Protein AF-A0A672SWW3-F1 (afdb_monomer)

InterPro domains:
  IPR001991 Sodium:dicarboxylate symporter [PF00375] (43-250)
  IPR018107 Sodium:dicarboxylate symporter, conserved site [PS00713] (77-91)
  IPR036458 Sodium:dicarboxylate symporter superfamily [G3DSA:1.10.3860.10] (33-270)
  IPR036458 Sodium:dicarboxylate symporter superfamily [SSF118215] (43-266)
  IPR050746 Dicarboxylate/Amino Acid:Cation Symporter [PTHR11958] (21-261)

pLDDT: mean 71.74, std 19.34, range [29.12, 97.75]

Secondary structure (DSSP, 8-state):
-----------------------------HHHHHHHHHHHSHHHHHHHHHHHHHHHHHHHHHTS---HHHHHHHHHHHHHHHHHHHHHHHHHHHHHHHHHHHHS-HHHHHHHHHHHHHHHHHHHHHHHHHHHHHHHHH-TTTTGGGS-TTSS----------HHHHHHHHHHHHH-S--EEEEEEEE-TTS-EEEEEEE-----SS--HHHHHHHHHHHHHHHHHTTHHHHHHHHHHHHHHHHHHHHHHHHTSHHHHTTHHHHHHHHHHHHHHHTT-

Nearest PDB structures (foldseek):
  8oui-assembly1_C  TM=7.355E-01  e=1.439E-14  Homo sapiens
  8oui-assembly1_A  TM=6.868E-01  e=1.072E-13  Homo sapiens
  5llm-assembly1_A  TM=8.511E-01  e=2.009E-11  Homo sapiens
  7awq-assembly1_A  TM=8.344E-01  e=1.542E-11  Homo sapiens
  7awm-assembly1_A  TM=8.147E-01  e=4.681E-11  Homo sapiens

Foldseek 3Di:
DDDDDDDDDDDDDDDDDDDPPPPPVPCCDVVVVVVVVCVVCVLVVLLVVLLVVLVVVLVVCVVPPDDPVVLCVLLVLQVVVVVVVQVLCLLQLLLVQLLVLQVDDPVVVVVVVVVVVVVVVVVVVVVVVVVVVVCVVVVPCPPVVVPDPPPPPCPPPPPPQDPVNVVVVVVCLQPDQWDWDWDQPDQPPVRDTDTDTHTDPPPPPDDSSVNSNVVSNVNSNVLNVVPPVSVVVSVVSVVSNVVSVVVVVVCVDVVVVVCVSSNSSSNSSVVSVVVPD

Sequence (277 aa):
MEEKKSEINGHAGHKSPLPAVSIKSEKNSFKDRLMVFFKRNLLVILTVSGVLVGVGLGMMVRNMNLTRAQMTYFAFPGEMLLRMLKMIILPLVVCSLISGAASMDTRSLGKLGGIAVSYFLVTTLIASSIGVALAFIIKPGVGAGALNTNNLGLEGLSSNKETADSFLDLARYYLYVTDYKTILVGNGTNGTLNYQKVPYGTDADGMNILGLVLFAMVFGVALRKLGAEGEELIRFFNAFNEATMKFVSLMANPVALWYCPLIYWGLYQNCACVLVK

Mean predicted aligned error: 15.34 Å

Structure (mmCIF, N/CA/C/O backbone):
data_AF-A0A672SWW3-F1
#
_entry.id   AF-A0A672SWW3-F1
#
loop_
_atom_site.group_PDB
_atom_site.id
_atom_site.type_symbol
_atom_site.label_atom_id
_atom_site.label_alt_id
_atom_site.label_comp_id
_atom_site.label_asym_id
_atom_site.label_entity_id
_atom_site.label_seq_id
_atom_site.pdbx_PDB_ins_code
_atom_site.Cartn_x
_atom_site.Cartn_y
_atom_site.Cartn_z
_atom_site.occupancy
_atom_site.B_iso_or_equiv
_atom_site.auth_seq_id
_atom_site.auth_comp_id
_atom_site.auth_asym_id
_atom_site.auth_atom_id
_atom_site.pdbx_PDB_model_num
ATOM 1 N N . MET A 1 1 ? -51.738 -36.668 6.480 1.00 35.53 1 MET A N 1
ATOM 2 C CA . MET A 1 1 ? -53.207 -36.683 6.381 1.00 35.53 1 MET A CA 1
ATOM 3 C C . MET A 1 1 ? -53.644 -35.318 5.887 1.00 35.53 1 MET A C 1
ATOM 5 O O . MET A 1 1 ? -53.196 -34.327 6.441 1.00 35.53 1 MET A O 1
ATOM 9 N N . GLU A 1 2 ? -54.430 -35.346 4.814 1.00 37.41 2 GLU A N 1
ATOM 10 C CA . GLU A 1 2 ? -55.307 -34.296 4.275 1.00 37.41 2 GLU A CA 1
ATOM 11 C C . GLU A 1 2 ? -54.718 -33.005 3.681 1.00 37.41 2 GLU A C 1
ATOM 13 O O . GLU A 1 2 ? -54.532 -31.967 4.304 1.00 37.41 2 GLU A O 1
ATOM 18 N N . GLU A 1 3 ? -54.537 -33.135 2.371 1.00 34.44 3 GLU A N 1
ATOM 19 C CA . GLU A 1 3 ? -54.794 -32.195 1.286 1.00 34.44 3 GLU A CA 1
ATOM 20 C C . GLU A 1 3 ? -56.215 -31.568 1.318 1.00 34.44 3 GLU A C 1
ATOM 22 O O . GLU A 1 3 ? -57.200 -32.267 1.555 1.00 34.44 3 GLU A O 1
ATOM 27 N N . LYS A 1 4 ? -56.339 -30.268 0.994 1.00 30.80 4 LYS A N 1
ATOM 28 C CA . LYS A 1 4 ? -57.560 -29.642 0.427 1.00 30.80 4 LYS A CA 1
ATOM 29 C C . LYS A 1 4 ? -57.183 -28.293 -0.213 1.00 30.80 4 LYS A C 1
ATOM 31 O O . LYS A 1 4 ? -56.779 -27.374 0.487 1.00 30.80 4 LYS A O 1
ATOM 36 N N . LYS A 1 5 ? -57.030 -28.206 -1.538 1.00 29.66 5 LYS A N 1
ATOM 37 C CA . LYS A 1 5 ? -58.057 -27.980 -2.581 1.00 29.66 5 LYS A CA 1
ATOM 38 C C . LYS A 1 5 ? -58.810 -26.650 -2.412 1.00 29.66 5 LYS A C 1
ATOM 40 O O . LYS A 1 5 ? -59.783 -26.580 -1.668 1.00 29.66 5 LYS A O 1
ATOM 45 N N . SER A 1 6 ? -58.414 -25.637 -3.184 1.00 30.70 6 SER A N 1
ATOM 46 C CA . SER A 1 6 ? -59.294 -24.541 -3.601 1.00 30.70 6 SER A CA 1
ATOM 47 C C . SER A 1 6 ? -59.423 -24.558 -5.126 1.00 30.70 6 SER A C 1
ATOM 49 O O . SER A 1 6 ? -58.531 -24.163 -5.871 1.00 30.70 6 SER A O 1
ATOM 51 N N . GLU A 1 7 ? -60.554 -25.084 -5.586 1.00 34.84 7 GLU A N 1
ATOM 52 C CA . GLU A 1 7 ? -61.108 -24.775 -6.902 1.00 34.84 7 GLU A CA 1
ATOM 53 C C . GLU A 1 7 ? -61.684 -23.351 -6.872 1.00 34.84 7 GLU A C 1
ATOM 55 O O . GLU A 1 7 ? -62.162 -22.912 -5.829 1.00 34.84 7 GLU A O 1
ATOM 60 N N . ILE A 1 8 ? -61.682 -22.652 -8.010 1.00 31.22 8 ILE A N 1
ATOM 61 C CA . ILE A 1 8 ? -62.908 -22.239 -8.717 1.00 31.22 8 ILE A CA 1
ATOM 62 C C . ILE A 1 8 ? -62.514 -21.698 -10.098 1.00 31.22 8 ILE A C 1
ATOM 64 O O . ILE A 1 8 ? -61.707 -20.784 -10.253 1.00 31.22 8 ILE A O 1
ATOM 68 N N . ASN A 1 9 ? -63.119 -22.328 -11.100 1.00 29.12 9 ASN A N 1
ATOM 69 C CA . ASN A 1 9 ? -63.105 -21.977 -12.508 1.00 29.12 9 ASN A CA 1
ATOM 70 C C . ASN A 1 9 ? -63.957 -20.731 -12.803 1.00 29.12 9 ASN A C 1
ATOM 72 O O . ASN A 1 9 ? -65.007 -20.537 -12.198 1.00 29.12 9 ASN A O 1
ATOM 76 N N . GLY A 1 10 ? -63.606 -20.036 -13.888 1.00 30.17 10 GLY A N 1
ATOM 77 C CA . GLY A 1 10 ? -64.596 -19.695 -14.912 1.00 30.17 10 GLY A CA 1
ATOM 78 C C . GLY A 1 10 ? -65.011 -18.229 -15.035 1.00 30.17 10 GLY A C 1
ATOM 79 O O . GLY A 1 10 ? -65.968 -17.786 -14.408 1.00 30.17 10 GLY A O 1
ATOM 80 N N . HIS A 1 11 ? -64.426 -17.541 -16.018 1.00 31.19 11 HIS A N 1
ATOM 81 C CA . HIS A 1 11 ? -65.226 -16.714 -16.920 1.00 31.19 11 HIS A CA 1
ATOM 82 C C . HIS A 1 11 ? -64.692 -16.800 -18.349 1.00 31.19 11 HIS A C 1
ATOM 84 O O . HIS A 1 11 ? -63.507 -16.603 -18.613 1.00 31.19 11 HIS A O 1
ATOM 90 N N . ALA A 1 12 ? -65.594 -17.172 -19.252 1.00 34.91 12 ALA A N 1
ATOM 91 C CA . ALA A 1 12 ? -65.361 -17.357 -20.669 1.00 34.91 12 ALA A CA 1
ATOM 92 C C . ALA A 1 12 ? -65.622 -16.058 -21.441 1.00 34.91 12 ALA A C 1
ATOM 94 O O . ALA A 1 12 ? -66.551 -15.323 -21.124 1.00 34.91 12 ALA A O 1
ATOM 95 N N . GLY A 1 13 ? -64.873 -15.878 -22.532 1.00 29.56 13 GLY A N 1
ATOM 96 C CA . GLY A 1 13 ? -65.347 -15.160 -23.714 1.00 29.56 13 GLY A CA 1
ATOM 97 C C . GLY A 1 13 ? -64.633 -13.851 -24.034 1.00 29.56 13 GLY A C 1
ATOM 98 O O . GLY A 1 13 ? -65.068 -12.797 -23.600 1.00 29.56 13 GLY A O 1
ATOM 99 N N . HIS A 1 14 ? -63.633 -13.910 -24.920 1.00 30.98 14 HIS A N 1
ATOM 100 C CA . HIS A 1 14 ? -63.720 -13.211 -26.209 1.00 30.98 14 HIS A CA 1
ATOM 101 C C . HIS A 1 14 ? -62.670 -13.771 -27.184 1.00 30.98 14 HIS A C 1
ATOM 103 O O . HIS A 1 14 ? -61.469 -13.691 -26.941 1.00 30.98 14 HIS A O 1
ATOM 109 N N . LYS A 1 15 ? -63.128 -14.358 -28.297 1.00 40.84 15 LYS A N 1
ATOM 110 C CA . LYS A 1 15 ? -62.286 -14.693 -29.453 1.00 40.84 15 LYS A CA 1
ATOM 111 C C . LYS A 1 15 ? -62.042 -13.410 -30.250 1.00 40.84 15 LYS A C 1
ATOM 113 O O . LYS A 1 15 ? -62.994 -12.790 -30.710 1.00 40.84 15 LYS A O 1
ATOM 118 N N . SER A 1 16 ? -60.785 -13.051 -30.463 1.00 35.84 16 SER A N 1
ATOM 119 C CA . SER A 1 16 ? -60.352 -12.148 -31.535 1.00 35.84 16 SER A CA 1
ATOM 120 C C . SER A 1 16 ? -59.131 -12.765 -32.232 1.00 35.84 16 SER A C 1
ATOM 122 O O . SER A 1 16 ? -58.393 -13.527 -31.599 1.00 35.84 16 SER A O 1
ATOM 124 N N . PRO A 1 17 ? -58.959 -12.557 -33.550 1.00 37.69 17 PRO A N 1
ATOM 125 C CA . PRO A 1 17 ? -58.025 -13.341 -34.340 1.00 37.69 17 PRO A CA 1
ATOM 126 C C . PRO A 1 17 ? -56.580 -12.947 -34.036 1.00 37.69 17 PRO A C 1
ATOM 128 O O . PRO A 1 17 ? -56.237 -11.771 -33.943 1.00 37.69 17 PRO A O 1
ATOM 131 N N . LEU A 1 18 ? -55.758 -13.984 -33.910 1.00 35.59 18 LEU A N 1
ATOM 132 C CA . LEU A 1 18 ? -54.300 -13.989 -33.857 1.00 35.59 18 LEU A CA 1
ATOM 133 C C . LEU A 1 18 ? -53.655 -12.845 -34.667 1.00 35.59 18 LEU A C 1
ATOM 135 O O . LEU A 1 18 ? -53.775 -12.843 -35.895 1.00 35.59 18 LEU A O 1
ATOM 139 N N . PRO A 1 19 ? -52.856 -11.954 -34.054 1.00 36.66 19 PRO A N 1
ATOM 140 C CA . PRO A 1 19 ? -51.719 -11.402 -34.760 1.00 36.66 19 PRO A CA 1
ATOM 141 C C . PRO A 1 19 ? -50.649 -12.497 -34.784 1.00 36.66 19 PRO A C 1
ATOM 143 O O . PRO A 1 19 ? -50.300 -13.069 -33.750 1.00 36.66 19 PRO A O 1
ATOM 146 N N . ALA A 1 20 ? -50.154 -12.833 -35.972 1.00 38.75 20 ALA A N 1
ATOM 147 C CA . ALA A 1 20 ? -49.013 -13.720 -36.123 1.00 38.75 20 ALA A CA 1
ATOM 148 C C . ALA A 1 20 ? -47.840 -13.159 -35.305 1.00 38.75 20 ALA A C 1
ATOM 150 O O . ALA A 1 20 ? -47.206 -12.179 -35.696 1.00 38.75 20 ALA A O 1
ATOM 151 N N . VAL A 1 21 ? -47.568 -13.767 -34.149 1.00 36.75 21 VAL A N 1
ATOM 152 C CA . VAL A 1 21 ? -46.342 -13.537 -33.391 1.00 36.75 21 VAL A CA 1
ATOM 153 C C . VAL A 1 21 ? -45.220 -14.078 -34.262 1.00 36.75 21 VAL A C 1
ATOM 155 O O . VAL A 1 21 ? -44.919 -15.270 -34.265 1.00 36.75 21 VAL A O 1
ATOM 158 N N . SER A 1 22 ? -44.614 -13.194 -35.049 1.00 34.19 22 SER A N 1
ATOM 159 C CA . SER A 1 22 ? -43.302 -13.444 -35.609 1.00 34.19 22 SER A CA 1
ATOM 160 C C . SER A 1 22 ? -42.363 -13.610 -34.419 1.00 34.19 22 SER A C 1
ATOM 162 O O . SER A 1 22 ? -41.948 -12.623 -33.807 1.00 34.19 22 SER A O 1
ATOM 164 N N . ILE A 1 23 ? -42.050 -14.857 -34.063 1.00 38.84 23 ILE A N 1
ATOM 165 C CA . ILE A 1 23 ? -40.904 -15.171 -33.217 1.00 38.84 23 ILE A CA 1
ATOM 166 C C . ILE A 1 23 ? -39.685 -14.737 -34.024 1.00 38.84 23 ILE A C 1
ATOM 168 O O . ILE A 1 23 ? -39.102 -15.496 -34.798 1.00 38.84 23 ILE A O 1
ATOM 172 N N . LYS A 1 24 ? -39.326 -13.459 -33.895 1.00 33.34 24 LYS A N 1
ATOM 173 C CA . LYS A 1 24 ? -38.030 -12.964 -34.316 1.00 33.34 24 LYS A CA 1
ATOM 174 C C . LYS A 1 24 ? -37.067 -13.587 -33.322 1.00 33.34 24 LYS A C 1
ATOM 176 O O . LYS A 1 24 ? -36.890 -13.078 -32.225 1.00 33.34 24 LYS A O 1
ATOM 181 N N . SER A 1 25 ? -36.557 -14.763 -33.686 1.00 39.31 25 SER A N 1
ATOM 182 C CA . SER A 1 25 ? -35.488 -15.464 -32.990 1.00 39.31 25 SER A CA 1
ATOM 183 C C . SER A 1 25 ? -34.367 -14.462 -32.750 1.00 39.31 25 SER A C 1
ATOM 185 O O . SER A 1 25 ? -33.572 -14.173 -33.647 1.00 39.31 25 SER A O 1
ATOM 187 N N . GLU A 1 26 ? -34.338 -13.901 -31.548 1.00 47.06 26 GLU A N 1
ATOM 188 C CA . GLU A 1 26 ? -33.308 -12.999 -31.079 1.00 47.06 26 GLU A CA 1
ATOM 189 C C . GLU A 1 26 ? -32.038 -13.839 -30.942 1.00 47.06 26 GLU A C 1
ATOM 191 O O . GLU A 1 26 ? -31.747 -14.435 -29.904 1.00 47.06 26 GLU A O 1
ATOM 196 N N . LYS A 1 27 ? -31.289 -13.955 -32.045 1.00 46.06 27 LYS A N 1
ATOM 197 C CA . LYS A 1 27 ? -29.879 -14.329 -32.006 1.00 46.06 27 LYS A CA 1
ATOM 198 C C . LYS A 1 27 ? -29.179 -13.212 -31.239 1.00 46.06 27 LYS A C 1
ATOM 200 O O . LYS A 1 27 ? -28.599 -12.325 -31.854 1.00 46.06 27 LYS A O 1
ATOM 205 N N . ASN A 1 28 ? -29.253 -13.255 -29.910 1.00 52.91 28 ASN A N 1
ATOM 206 C CA . ASN A 1 28 ? -28.316 -12.561 -29.045 1.00 52.91 28 ASN A CA 1
ATOM 207 C C . ASN A 1 28 ? -26.942 -13.091 -29.431 1.00 52.91 28 ASN A C 1
ATOM 209 O O . ASN A 1 28 ? -26.562 -14.210 -29.073 1.00 52.91 28 ASN A O 1
ATOM 213 N N . SER A 1 29 ? -26.283 -12.334 -30.303 1.00 61.94 29 SER A N 1
ATOM 214 C CA . SER A 1 29 ? -25.090 -12.756 -31.001 1.00 61.94 29 SER A CA 1
ATOM 215 C C . SER A 1 29 ? -24.038 -13.026 -29.943 1.00 61.94 29 SER A C 1
ATOM 217 O O . SER A 1 29 ? -23.905 -12.275 -28.978 1.00 61.94 29 SER A O 1
ATOM 219 N N . PHE A 1 30 ? -23.270 -14.101 -30.095 1.00 74.00 30 PHE A N 1
ATOM 220 C CA . PHE A 1 30 ? -22.137 -14.385 -29.214 1.00 74.00 30 PHE A CA 1
ATOM 221 C C . PHE A 1 30 ? -21.246 -13.141 -29.026 1.00 74.00 30 PHE A C 1
ATOM 223 O O . PHE A 1 30 ? -20.736 -12.911 -27.935 1.00 74.00 30 PHE A O 1
ATOM 230 N N . LYS A 1 31 ? -21.168 -12.279 -30.054 1.00 75.88 31 LYS A N 1
ATOM 231 C CA . LYS A 1 31 ? -20.520 -10.962 -30.016 1.00 75.88 31 LYS A CA 1
ATOM 232 C C . LYS A 1 31 ? -21.119 -9.996 -28.991 1.00 75.88 31 LYS A C 1
ATOM 234 O O . LYS A 1 31 ? -20.346 -9.314 -28.337 1.00 75.88 31 LYS A O 1
ATOM 239 N N . ASP A 1 32 ? -22.433 -9.959 -28.797 1.00 80.00 32 ASP A N 1
ATOM 240 C CA . ASP A 1 32 ? -23.087 -9.067 -27.829 1.00 80.00 32 ASP A CA 1
ATOM 241 C C . ASP A 1 32 ? -22.812 -9.532 -26.397 1.00 80.00 32 ASP A C 1
ATOM 243 O O . ASP A 1 32 ? -22.433 -8.738 -25.538 1.00 80.00 32 ASP A O 1
ATOM 247 N N . ARG A 1 33 ? -22.874 -10.850 -26.155 1.00 78.00 33 ARG A N 1
ATOM 248 C CA . ARG A 1 33 ? -22.475 -11.443 -24.866 1.00 78.00 33 ARG A CA 1
ATOM 249 C C . ARG A 1 33 ? -20.990 -11.218 -24.579 1.00 78.00 33 ARG A C 1
ATOM 251 O O . ARG A 1 33 ? -20.631 -10.875 -23.454 1.00 78.00 33 ARG A O 1
ATOM 258 N N . LEU A 1 34 ? -20.142 -11.352 -25.601 1.00 78.81 34 LEU A N 1
ATOM 259 C CA . LEU A 1 34 ? -18.709 -11.087 -25.512 1.00 78.81 34 LEU A CA 1
ATOM 260 C C . LEU A 1 34 ? -18.437 -9.598 -25.249 1.00 78.81 34 LEU A C 1
ATOM 262 O O . LEU A 1 34 ? -17.640 -9.272 -24.380 1.00 78.81 34 LEU A O 1
ATOM 266 N N . MET A 1 35 ? -19.126 -8.682 -25.931 1.00 76.19 35 MET A N 1
ATOM 267 C CA . MET A 1 35 ? -18.939 -7.239 -25.765 1.00 76.19 35 MET A CA 1
ATOM 268 C C . MET A 1 35 ? -19.415 -6.764 -24.388 1.00 76.19 35 MET A C 1
ATOM 270 O O . MET A 1 35 ? -18.760 -5.932 -23.763 1.00 76.19 35 MET A O 1
ATOM 274 N N . VAL A 1 36 ? -20.505 -7.337 -23.871 1.00 82.19 36 VAL A N 1
ATOM 275 C CA . VAL A 1 36 ? -20.957 -7.114 -22.490 1.00 82.19 36 VAL A CA 1
ATOM 276 C C . VAL A 1 36 ? -19.928 -7.652 -21.494 1.00 82.19 36 VAL A C 1
ATOM 278 O O . VAL A 1 36 ? -19.595 -6.965 -20.531 1.00 82.19 36 VAL A O 1
ATOM 281 N N . PHE A 1 37 ? -19.368 -8.839 -21.735 1.00 81.81 37 PHE A N 1
ATOM 282 C CA . PHE A 1 37 ? -18.309 -9.398 -20.895 1.00 81.81 37 PHE A CA 1
ATOM 283 C C . PHE A 1 37 ? -17.035 -8.535 -20.902 1.00 81.81 37 PHE A C 1
ATOM 285 O O . PHE A 1 37 ? -16.494 -8.246 -19.833 1.00 81.81 37 PHE A O 1
ATOM 292 N N . PHE A 1 38 ? -16.592 -8.068 -22.074 1.00 79.38 38 PHE A N 1
ATOM 293 C CA . PHE A 1 38 ? -15.436 -7.179 -22.218 1.00 79.38 38 PHE A CA 1
ATOM 294 C C . PHE A 1 38 ? -15.665 -5.832 -21.543 1.00 79.38 38 PHE A C 1
ATOM 296 O O . PHE A 1 38 ? -14.762 -5.338 -20.884 1.00 79.38 38 PHE A O 1
ATOM 303 N N . LYS A 1 39 ? -16.865 -5.250 -21.642 1.00 77.50 39 LYS A N 1
ATOM 304 C CA . LYS A 1 39 ? -17.188 -4.001 -20.937 1.00 77.50 39 LYS A CA 1
ATOM 305 C C . LYS A 1 39 ? -17.193 -4.176 -19.417 1.00 77.50 39 LYS A C 1
ATOM 307 O O . LYS A 1 39 ? -16.746 -3.278 -18.714 1.00 77.50 39 LYS A O 1
ATOM 312 N N . ARG A 1 40 ? -17.650 -5.327 -18.905 1.00 81.75 40 ARG A N 1
ATOM 313 C CA . ARG A 1 40 ? -17.678 -5.617 -17.458 1.00 81.75 40 ARG A CA 1
ATOM 314 C C . ARG A 1 40 ? -16.293 -5.881 -16.872 1.00 81.75 40 ARG A C 1
ATOM 316 O O . ARG A 1 40 ? -16.029 -5.466 -15.752 1.00 81.75 40 ARG A O 1
ATOM 323 N N . ASN A 1 41 ? -15.417 -6.542 -17.627 1.00 84.19 41 ASN A N 1
ATOM 324 C CA . ASN A 1 41 ? -14.075 -6.927 -17.175 1.00 84.19 41 ASN A CA 1
ATOM 325 C C . ASN A 1 41 ? -12.960 -6.098 -17.831 1.00 84.19 41 ASN A C 1
ATOM 327 O O . ASN A 1 41 ? -11.799 -6.507 -17.811 1.00 84.19 41 ASN A O 1
ATOM 331 N N . LEU A 1 42 ? -13.303 -4.943 -18.414 1.00 80.50 42 LEU A N 1
ATOM 332 C CA . LEU A 1 42 ? -12.397 -4.132 -19.232 1.00 80.50 42 LEU A CA 1
ATOM 333 C C . LEU A 1 42 ? -11.099 -3.809 -18.489 1.00 80.50 42 LEU A C 1
ATOM 335 O O . LEU A 1 42 ? -10.024 -3.945 -19.060 1.00 80.50 42 LEU A O 1
ATOM 339 N N . LEU A 1 43 ? -11.202 -3.442 -17.208 1.00 74.69 43 LEU A N 1
ATOM 340 C CA . LEU A 1 43 ? -10.057 -3.059 -16.382 1.00 74.69 43 LEU A CA 1
ATOM 341 C C . LEU A 1 43 ? -9.079 -4.226 -16.195 1.00 74.69 43 LEU A C 1
ATOM 343 O O . LEU A 1 43 ? -7.887 -4.065 -16.431 1.00 74.69 43 LEU A O 1
ATOM 347 N N . VAL A 1 44 ? -9.581 -5.411 -15.838 1.00 81.69 44 VAL A N 1
ATOM 348 C CA . VAL A 1 44 ? -8.751 -6.606 -15.603 1.00 81.69 44 VAL A CA 1
ATOM 349 C C . VAL A 1 44 ? -8.095 -7.083 -16.898 1.00 81.69 44 VAL A C 1
ATOM 351 O O . VAL A 1 44 ? -6.920 -7.435 -16.917 1.00 81.69 44 VAL A O 1
ATOM 354 N N . ILE A 1 45 ? -8.834 -7.068 -18.008 1.00 81.94 45 ILE A N 1
ATOM 355 C CA . ILE A 1 45 ? -8.289 -7.464 -19.311 1.00 81.94 45 ILE A CA 1
ATOM 356 C C . ILE A 1 45 ? -7.197 -6.480 -19.750 1.00 81.94 45 ILE A C 1
ATOM 358 O O . ILE A 1 45 ? -6.154 -6.893 -20.259 1.00 81.94 45 ILE A O 1
ATOM 362 N N . LEU A 1 46 ? -7.402 -5.182 -19.517 1.00 75.25 46 LEU A N 1
ATOM 363 C CA . LEU A 1 46 ? -6.451 -4.143 -19.891 1.00 75.25 46 LEU A CA 1
ATOM 364 C C . LEU A 1 46 ? -5.150 -4.232 -19.076 1.00 75.25 46 LEU A C 1
ATOM 366 O O . LEU A 1 46 ? -4.078 -4.110 -19.663 1.00 75.25 46 LEU A O 1
ATOM 370 N N . THR A 1 47 ? -5.206 -4.545 -17.776 1.00 79.88 47 THR A N 1
ATOM 371 C CA . THR A 1 47 ? -3.991 -4.748 -16.964 1.00 79.88 47 THR A CA 1
ATOM 372 C C . THR A 1 47 ? -3.228 -6.003 -17.378 1.00 79.88 47 THR A C 1
ATOM 374 O O . THR A 1 47 ? -2.024 -5.928 -17.608 1.00 79.88 47 THR A O 1
ATOM 377 N N . VAL A 1 48 ? -3.912 -7.137 -17.563 1.00 83.31 48 VAL A N 1
ATOM 378 C CA . VAL A 1 48 ? -3.272 -8.390 -18.004 1.00 83.31 48 VAL A CA 1
ATOM 379 C C . VAL A 1 48 ? -2.637 -8.228 -19.387 1.00 83.31 48 VAL A C 1
ATOM 381 O O . VAL A 1 48 ? -1.489 -8.619 -19.591 1.00 83.31 48 VAL A O 1
ATOM 384 N N . SER A 1 49 ? -3.345 -7.601 -20.332 1.00 80.56 49 SER A N 1
ATOM 385 C CA . SER A 1 49 ? -2.796 -7.320 -21.664 1.00 80.56 49 SER A CA 1
ATOM 386 C C . SER A 1 49 ? -1.607 -6.353 -21.609 1.00 80.56 49 SER A C 1
ATOM 388 O O . SER A 1 49 ? -0.615 -6.583 -22.295 1.00 80.56 49 SER A O 1
ATOM 390 N N . GLY A 1 50 ? -1.649 -5.336 -20.740 1.00 77.25 50 GLY A N 1
ATOM 391 C CA . GLY A 1 50 ? -0.542 -4.406 -20.517 1.00 77.25 50 GLY A CA 1
ATOM 392 C C . GLY A 1 50 ? 0.723 -5.095 -20.004 1.00 77.25 50 GLY A C 1
ATOM 393 O O . GLY A 1 50 ? 1.809 -4.799 -20.496 1.00 77.25 50 GLY A O 1
ATOM 394 N N . VAL A 1 51 ? 0.592 -6.062 -19.087 1.00 79.69 51 VAL A N 1
ATOM 395 C CA . VAL A 1 51 ? 1.724 -6.876 -18.604 1.00 79.69 51 VAL A CA 1
ATOM 396 C C . VAL A 1 51 ? 2.329 -7.702 -19.742 1.00 79.69 51 VAL A C 1
ATOM 398 O O . VAL A 1 51 ? 3.544 -7.686 -19.933 1.00 79.69 51 VAL A O 1
ATOM 401 N N . LEU A 1 52 ? 1.496 -8.404 -20.519 1.00 83.25 52 LEU A N 1
ATOM 402 C CA . LEU A 1 52 ? 1.964 -9.258 -21.618 1.00 83.25 52 LEU A CA 1
ATOM 403 C C . LEU A 1 52 ? 2.676 -8.454 -22.709 1.00 83.25 52 LEU A C 1
ATOM 405 O O . LEU A 1 52 ? 3.757 -8.841 -23.156 1.00 83.25 52 LEU A O 1
ATOM 409 N N . VAL A 1 53 ? 2.090 -7.322 -23.109 1.00 81.44 53 VAL A N 1
ATOM 410 C CA . VAL A 1 53 ? 2.704 -6.404 -24.072 1.00 81.44 53 VAL A CA 1
ATOM 411 C C . VAL A 1 53 ? 4.017 -5.879 -23.494 1.00 81.44 53 VAL A C 1
ATOM 413 O O . VAL A 1 53 ? 5.041 -6.032 -24.160 1.00 81.44 53 VAL A O 1
ATOM 416 N N . GLY A 1 54 ? 3.993 -5.373 -22.247 1.00 77.31 54 GLY A N 1
ATOM 417 C CA . GLY A 1 54 ? 5.132 -4.899 -21.442 1.00 77.31 54 GLY A CA 1
ATOM 418 C C . GLY A 1 54 ? 6.351 -5.811 -21.527 1.00 77.31 54 GLY A C 1
ATOM 419 O O . GLY A 1 54 ? 7.438 -5.401 -21.928 1.00 77.31 54 GLY A O 1
ATOM 420 N N . VAL A 1 55 ? 6.141 -7.085 -21.209 1.00 78.81 55 VAL A N 1
ATOM 421 C CA . VAL A 1 55 ? 7.181 -8.116 -21.252 1.00 78.81 55 VAL A CA 1
ATOM 422 C C . VAL A 1 55 ? 7.682 -8.362 -22.682 1.00 78.81 55 VAL A C 1
ATOM 424 O O . VAL A 1 55 ? 8.892 -8.439 -22.900 1.00 78.81 55 VAL A O 1
ATOM 427 N N . GLY A 1 56 ? 6.783 -8.461 -23.667 1.00 81.94 56 GLY A N 1
ATOM 428 C CA . GLY A 1 56 ? 7.141 -8.770 -25.056 1.00 81.94 56 GLY A CA 1
ATOM 429 C C . GLY A 1 56 ? 8.053 -7.724 -25.697 1.00 81.94 56 GLY A C 1
ATOM 430 O O . GLY A 1 56 ? 9.127 -8.031 -26.215 1.00 81.94 56 GLY A O 1
ATOM 431 N N . LEU A 1 57 ? 7.663 -6.462 -25.624 1.00 75.62 57 LEU A N 1
ATOM 432 C CA . LEU A 1 57 ? 8.462 -5.364 -26.165 1.00 75.62 57 LEU A CA 1
ATOM 433 C C . LEU A 1 57 ? 9.669 -5.035 -25.240 1.00 75.62 57 LEU A C 1
ATOM 435 O O . LEU A 1 57 ? 10.668 -4.509 -25.726 1.00 75.62 57 LEU A O 1
ATOM 439 N N . GLY A 1 58 ? 9.654 -5.405 -23.950 1.00 75.31 58 GLY A N 1
ATOM 440 C CA . GLY A 1 58 ? 10.848 -5.378 -23.089 1.00 75.31 58 GLY A CA 1
ATOM 441 C C . GLY A 1 58 ? 11.939 -6.331 -23.547 1.00 75.31 58 GLY A C 1
ATOM 442 O O . GLY A 1 58 ? 13.109 -5.950 -23.626 1.00 75.31 58 GLY A O 1
ATOM 443 N N . MET A 1 59 ? 11.552 -7.534 -23.971 1.00 78.44 59 MET A N 1
ATOM 444 C CA . MET A 1 59 ? 12.464 -8.452 -24.651 1.00 78.44 59 MET A CA 1
ATOM 445 C C . MET A 1 59 ? 12.917 -7.913 -26.016 1.00 78.44 59 MET A C 1
ATOM 447 O O . MET A 1 59 ? 14.087 -8.044 -26.359 1.00 78.44 59 MET A O 1
ATOM 451 N N . MET A 1 60 ? 12.034 -7.260 -26.781 1.00 79.44 60 MET A N 1
ATOM 452 C CA . MET A 1 60 ? 12.394 -6.677 -28.082 1.00 79.44 60 MET A CA 1
ATOM 453 C C . MET A 1 60 ? 13.419 -5.539 -27.952 1.00 79.44 60 MET A C 1
ATOM 455 O O . MET A 1 60 ? 14.412 -5.512 -28.674 1.00 79.44 60 MET A O 1
ATOM 459 N N . VAL A 1 61 ? 13.202 -4.613 -27.018 1.00 75.31 61 VAL A N 1
ATOM 460 C CA . VAL A 1 61 ? 14.097 -3.474 -26.771 1.00 75.31 61 VAL A CA 1
ATOM 461 C C . VAL A 1 61 ? 15.425 -3.925 -26.169 1.00 75.31 61 VAL A C 1
ATOM 463 O O . VAL A 1 61 ? 16.445 -3.317 -26.467 1.00 75.31 61 VAL A O 1
ATOM 466 N N . ARG A 1 62 ? 15.454 -5.016 -25.391 1.00 70.50 62 ARG A N 1
ATOM 467 C CA . ARG A 1 62 ? 16.706 -5.628 -24.911 1.00 70.50 62 ARG A CA 1
ATOM 468 C C . ARG A 1 62 ? 17.640 -6.025 -26.058 1.00 70.50 62 ARG A C 1
ATOM 470 O O . ARG A 1 62 ? 18.853 -5.935 -25.901 1.00 70.50 62 ARG A O 1
ATOM 477 N N . ASN A 1 63 ? 17.094 -6.443 -27.200 1.00 73.94 63 ASN A N 1
ATOM 478 C CA . ASN A 1 63 ? 17.896 -6.809 -28.369 1.00 73.94 63 ASN A CA 1
ATOM 479 C C . ASN A 1 63 ? 18.444 -5.581 -29.120 1.00 73.94 63 ASN A C 1
ATOM 481 O O . ASN A 1 63 ? 19.307 -5.725 -29.985 1.00 73.94 63 ASN A O 1
ATOM 485 N N . MET A 1 64 ? 17.967 -4.376 -28.797 1.00 72.75 64 MET A N 1
ATOM 486 C CA . MET A 1 64 ? 18.467 -3.115 -29.334 1.00 72.75 64 MET A CA 1
ATOM 487 C C . MET A 1 64 ? 19.446 -2.488 -28.331 1.00 72.75 64 MET A C 1
ATOM 489 O O . MET A 1 64 ? 19.094 -2.220 -27.186 1.00 72.75 64 MET A O 1
ATOM 493 N N . ASN A 1 65 ? 20.682 -2.209 -28.753 1.00 74.25 65 ASN A N 1
ATOM 494 C CA . ASN A 1 65 ? 21.695 -1.543 -27.921 1.00 74.25 65 ASN A CA 1
ATOM 495 C C . ASN A 1 65 ? 21.374 -0.044 -27.725 1.00 74.25 65 ASN A C 1
ATOM 497 O O . ASN A 1 65 ? 22.063 0.825 -28.256 1.00 74.25 65 ASN A O 1
ATOM 501 N N . LEU A 1 66 ? 20.297 0.272 -27.001 1.00 69.88 66 LEU A N 1
ATOM 502 C CA . LEU A 1 66 ? 19.881 1.648 -26.721 1.00 69.88 66 LEU A CA 1
ATOM 503 C C . LEU A 1 66 ? 20.780 2.313 -25.673 1.00 69.88 66 LEU A C 1
ATOM 505 O O . LEU A 1 66 ? 21.258 1.689 -24.724 1.00 69.88 66 LEU A O 1
ATOM 509 N N . THR A 1 67 ? 20.961 3.625 -25.810 1.00 77.38 67 THR A N 1
ATOM 510 C CA . THR A 1 67 ? 21.723 4.435 -24.851 1.00 77.38 67 THR A CA 1
ATOM 511 C C . THR A 1 67 ? 20.930 4.630 -23.550 1.00 77.38 67 THR A C 1
ATOM 513 O O . THR A 1 67 ? 19.701 4.712 -23.568 1.00 77.38 67 THR A O 1
ATOM 516 N N . ARG A 1 68 ? 21.616 4.769 -22.402 1.00 71.69 68 ARG A N 1
ATOM 517 C CA . ARG A 1 68 ? 20.996 4.989 -21.072 1.00 71.69 68 ARG A CA 1
ATOM 518 C C . ARG A 1 68 ? 19.951 6.112 -21.057 1.00 71.69 68 ARG A C 1
ATOM 520 O O . ARG A 1 68 ? 18.908 5.945 -20.440 1.00 71.69 68 ARG A O 1
ATOM 527 N N . ALA A 1 69 ? 20.199 7.215 -21.764 1.00 74.31 69 ALA A N 1
ATOM 528 C CA . ALA A 1 69 ? 19.254 8.329 -21.849 1.00 74.31 69 ALA A CA 1
ATOM 529 C C . ALA A 1 69 ? 17.921 7.922 -22.507 1.00 74.31 69 ALA A C 1
ATOM 531 O O . ALA A 1 69 ? 16.857 8.284 -22.016 1.00 74.31 69 ALA A O 1
ATOM 532 N N . GLN A 1 70 ? 17.968 7.121 -23.577 1.00 74.06 70 GLN A N 1
ATOM 533 C CA . GLN A 1 70 ? 16.771 6.638 -24.274 1.00 74.06 70 GLN A CA 1
ATOM 534 C C . GLN A 1 70 ? 15.968 5.672 -23.400 1.00 74.06 70 GLN A C 1
ATOM 536 O O . GLN A 1 70 ? 14.741 5.727 -23.411 1.00 74.06 70 GLN A O 1
ATOM 541 N N . MET A 1 71 ? 16.646 4.848 -22.591 1.00 69.75 71 MET A N 1
ATOM 542 C CA . MET A 1 71 ? 15.969 3.999 -21.605 1.00 69.75 71 MET A CA 1
ATOM 543 C C . MET A 1 71 ? 15.196 4.838 -20.582 1.00 69.75 71 MET A C 1
ATOM 545 O O . MET A 1 71 ? 14.045 4.525 -20.299 1.00 69.75 71 MET A O 1
ATOM 549 N N . THR A 1 72 ? 15.781 5.930 -20.075 1.00 74.19 72 THR A N 1
ATOM 550 C CA . THR A 1 72 ? 15.114 6.802 -19.094 1.00 74.19 72 THR A CA 1
ATOM 551 C C . THR A 1 72 ? 13.864 7.473 -19.666 1.00 74.19 72 THR A C 1
ATOM 553 O O . THR A 1 72 ? 12.831 7.504 -19.001 1.00 74.19 72 THR A O 1
ATOM 556 N N . TYR A 1 73 ? 13.911 7.965 -20.909 1.00 78.69 73 TYR A N 1
ATOM 557 C CA . TYR A 1 73 ? 12.722 8.529 -21.564 1.00 78.69 73 TYR A CA 1
ATOM 558 C C . TYR A 1 73 ? 11.620 7.487 -21.765 1.00 78.69 73 TYR A C 1
ATOM 560 O O . TYR A 1 73 ? 10.440 7.788 -21.609 1.00 78.69 73 TYR A O 1
ATOM 568 N N . PHE A 1 74 ? 12.004 6.251 -22.071 1.00 72.81 74 PHE A N 1
ATOM 569 C CA . PHE A 1 74 ? 11.067 5.155 -22.278 1.00 72.81 74 PHE A CA 1
ATOM 570 C C . PHE A 1 74 ? 10.418 4.662 -20.971 1.00 72.81 74 PHE A C 1
ATOM 572 O O . PHE A 1 74 ? 9.254 4.269 -20.951 1.00 72.81 74 PHE A O 1
ATOM 579 N N . ALA A 1 75 ? 11.166 4.726 -19.871 1.00 73.25 75 ALA A N 1
ATOM 580 C CA . ALA A 1 75 ? 10.746 4.412 -18.507 1.00 73.25 75 ALA A CA 1
ATOM 581 C C . ALA A 1 75 ? 9.880 5.502 -17.844 1.00 73.25 75 ALA A C 1
ATOM 583 O O . ALA A 1 75 ? 9.187 5.237 -16.856 1.00 73.25 75 ALA A O 1
ATOM 584 N N . PHE A 1 76 ? 9.909 6.726 -18.378 1.00 79.19 76 PHE A N 1
ATOM 585 C CA . PHE A 1 76 ? 9.274 7.908 -17.794 1.00 79.19 76 PHE A CA 1
ATOM 586 C C . PHE A 1 76 ? 7.781 7.734 -17.439 1.00 79.19 76 PHE A C 1
ATOM 588 O O . PHE A 1 76 ? 7.395 8.131 -16.336 1.00 79.19 76 PHE A O 1
ATOM 595 N N . PRO A 1 77 ? 6.928 7.104 -18.275 1.00 75.69 77 PRO A N 1
ATOM 596 C CA . PRO A 1 77 ? 5.519 6.898 -17.930 1.00 75.69 77 PRO A CA 1
ATOM 597 C C . PRO A 1 77 ? 5.314 6.025 -16.680 1.00 75.69 77 PRO A C 1
ATOM 599 O O . PRO A 1 77 ? 4.403 6.279 -15.893 1.00 75.69 77 PRO A O 1
ATOM 602 N N . GLY A 1 78 ? 6.175 5.022 -16.468 1.00 71.56 78 GLY A N 1
ATOM 603 C CA . GLY A 1 78 ? 6.127 4.158 -15.284 1.00 71.56 78 GLY A CA 1
ATOM 604 C C . GLY A 1 78 ? 6.551 4.897 -14.012 1.00 71.56 78 GLY A C 1
ATOM 605 O O . GLY A 1 78 ? 5.919 4.755 -12.966 1.00 71.56 78 GLY A O 1
ATOM 606 N N . GLU A 1 79 ? 7.569 5.752 -14.117 1.00 76.50 79 GLU A N 1
ATOM 607 C CA . GLU A 1 79 ? 8.025 6.616 -13.021 1.00 76.50 79 GLU A CA 1
ATOM 608 C C . GLU A 1 79 ? 6.955 7.629 -12.587 1.00 76.50 79 GLU A C 1
ATOM 610 O O . GLU A 1 79 ? 6.741 7.835 -11.390 1.00 76.50 79 GLU A O 1
ATOM 615 N N . MET A 1 80 ? 6.231 8.233 -13.538 1.00 76.19 80 MET A N 1
ATOM 616 C CA . MET A 1 80 ? 5.125 9.147 -13.224 1.00 76.19 80 MET A CA 1
ATOM 617 C C . MET A 1 80 ? 4.012 8.446 -12.436 1.00 76.19 80 MET A C 1
ATOM 619 O O . MET A 1 80 ? 3.530 9.000 -11.448 1.00 76.19 80 MET A O 1
ATOM 623 N N . LEU A 1 81 ? 3.662 7.204 -12.795 1.00 75.81 81 LEU A N 1
ATOM 624 C CA . LEU A 1 81 ? 2.683 6.418 -12.040 1.00 75.81 81 LEU A CA 1
ATOM 625 C C . LEU A 1 81 ? 3.156 6.125 -10.619 1.00 75.81 81 LEU A C 1
ATOM 627 O O . LEU A 1 81 ? 2.393 6.314 -9.673 1.00 75.81 81 LEU A O 1
ATOM 631 N N . LEU A 1 82 ? 4.398 5.668 -10.446 1.00 76.94 82 LEU A N 1
ATOM 632 C CA . LEU A 1 82 ? 4.925 5.372 -9.114 1.00 76.94 82 LEU A CA 1
ATOM 633 C C . LEU A 1 82 ? 4.900 6.612 -8.215 1.00 76.94 82 LEU A C 1
ATOM 635 O O . LEU A 1 82 ? 4.549 6.509 -7.040 1.00 76.94 82 LEU A O 1
ATOM 639 N N . ARG A 1 83 ? 5.213 7.794 -8.759 1.00 80.69 83 ARG A N 1
ATOM 640 C CA . ARG A 1 83 ? 5.129 9.069 -8.027 1.00 80.69 83 ARG A CA 1
ATOM 641 C C . ARG A 1 83 ? 3.688 9.445 -7.679 1.00 80.69 83 ARG A C 1
ATOM 643 O O . ARG A 1 83 ? 3.426 9.842 -6.546 1.00 80.69 83 ARG A O 1
ATOM 650 N N . MET A 1 84 ? 2.756 9.265 -8.613 1.00 80.38 84 MET A N 1
ATOM 651 C CA . MET A 1 84 ? 1.325 9.479 -8.382 1.00 80.38 84 MET A CA 1
ATOM 652 C C . MET A 1 84 ? 0.769 8.564 -7.279 1.00 80.38 84 MET A C 1
ATOM 654 O O . MET A 1 84 ? 0.091 9.043 -6.371 1.00 80.38 84 MET A O 1
ATOM 658 N N . LEU A 1 85 ? 1.100 7.268 -7.305 1.00 81.88 85 LEU A N 1
ATOM 659 C CA . LEU A 1 85 ? 0.683 6.309 -6.276 1.00 81.88 85 LEU A CA 1
ATOM 660 C C . LEU A 1 85 ? 1.281 6.660 -4.908 1.00 81.88 85 LEU A C 1
ATOM 662 O O . LEU A 1 85 ? 0.559 6.671 -3.912 1.00 81.88 85 LEU A O 1
ATOM 666 N N . LYS A 1 86 ? 2.570 7.020 -4.852 1.00 81.19 86 LYS A N 1
ATOM 667 C CA . LYS A 1 86 ? 3.243 7.446 -3.611 1.00 81.19 86 LYS A CA 1
ATOM 668 C C . LYS A 1 86 ? 2.568 8.655 -2.955 1.00 81.19 86 LYS A C 1
ATOM 670 O O . LYS A 1 86 ? 2.465 8.688 -1.732 1.00 81.19 86 LYS A O 1
ATOM 675 N N . MET A 1 87 ? 2.069 9.608 -3.745 1.00 84.50 87 MET A N 1
ATOM 676 C CA . MET A 1 87 ? 1.351 10.780 -3.230 1.00 84.50 87 MET A CA 1
ATOM 677 C C . MET A 1 87 ? 0.010 10.412 -2.575 1.00 84.50 87 MET A C 1
ATOM 679 O O . MET A 1 87 ? -0.400 11.060 -1.617 1.00 84.50 87 MET A O 1
ATOM 683 N N . ILE A 1 88 ? -0.664 9.370 -3.069 1.00 86.25 88 ILE A N 1
ATOM 684 C CA . ILE A 1 88 ? -1.979 8.933 -2.574 1.00 86.25 88 ILE A CA 1
ATOM 685 C C . ILE A 1 88 ? -1.861 8.042 -1.333 1.00 86.25 88 ILE A C 1
ATOM 687 O O . ILE A 1 88 ? -2.722 8.092 -0.457 1.00 86.25 88 ILE A O 1
ATOM 691 N N . ILE A 1 89 ? -0.799 7.237 -1.235 1.00 88.25 89 ILE A N 1
ATOM 692 C CA . ILE A 1 89 ? -0.622 6.276 -0.136 1.00 88.25 89 ILE A CA 1
ATOM 693 C C . ILE A 1 89 ? -0.574 6.984 1.226 1.00 88.25 89 ILE A C 1
ATOM 695 O O . ILE A 1 89 ? -1.256 6.544 2.147 1.00 88.25 89 ILE A O 1
ATOM 699 N N . LEU A 1 90 ? 0.175 8.086 1.356 1.00 89.38 90 LEU A N 1
ATOM 700 C CA . LEU A 1 90 ? 0.331 8.806 2.628 1.00 89.38 90 LEU A CA 1
ATOM 701 C C . LEU A 1 90 ? -1.006 9.274 3.236 1.00 89.38 90 LEU A C 1
ATOM 703 O O . LEU A 1 90 ? -1.315 8.850 4.352 1.00 89.38 90 LEU A O 1
ATOM 707 N N . PRO A 1 91 ? -1.822 10.101 2.550 1.00 88.56 91 PRO A N 1
ATOM 708 C CA . PRO A 1 91 ? -3.089 10.573 3.105 1.00 88.56 91 PRO A CA 1
ATOM 709 C C . PRO A 1 91 ? -4.070 9.425 3.363 1.00 88.56 91 PRO A C 1
ATOM 711 O O . PRO A 1 91 ? -4.754 9.418 4.385 1.00 88.56 91 PRO A O 1
ATOM 714 N N . LEU A 1 92 ? -4.106 8.423 2.477 1.00 91.56 92 LEU A N 1
ATOM 715 C CA . LEU A 1 92 ? -5.025 7.294 2.604 1.00 91.56 92 LEU A CA 1
ATOM 716 C C . LEU A 1 92 ? -4.696 6.439 3.832 1.00 91.56 92 LEU A C 1
ATOM 718 O O . LEU A 1 92 ? -5.585 6.139 4.627 1.00 91.56 92 LEU A O 1
ATOM 722 N N . VAL A 1 93 ? -3.424 6.078 4.018 1.00 92.38 93 VAL A N 1
ATOM 723 C CA . VAL A 1 93 ? -2.988 5.230 5.135 1.00 92.38 93 VAL A CA 1
ATOM 724 C C . VAL A 1 93 ? -3.258 5.913 6.473 1.00 92.38 93 VAL A C 1
ATOM 726 O O . VAL A 1 93 ? -3.842 5.288 7.355 1.00 92.38 93 VAL A O 1
ATOM 729 N N . VAL A 1 94 ? -2.906 7.195 6.622 1.00 92.19 94 VAL A N 1
ATOM 730 C CA . VAL A 1 94 ? -3.114 7.931 7.883 1.00 92.19 94 VAL A CA 1
ATOM 731 C C . VAL A 1 94 ? -4.595 8.020 8.222 1.00 92.19 94 VAL A C 1
ATOM 733 O O . VAL A 1 94 ? -5.013 7.599 9.299 1.00 92.19 94 VAL A O 1
ATOM 736 N N . CYS A 1 95 ? -5.413 8.532 7.305 1.00 93.44 95 CYS A N 1
ATOM 737 C CA . CYS A 1 95 ? -6.810 8.829 7.604 1.00 93.44 95 CYS A CA 1
ATOM 738 C C . CYS A 1 95 ? -7.660 7.561 7.735 1.00 93.44 95 CYS A C 1
ATOM 740 O O . CYS A 1 95 ? -8.530 7.498 8.609 1.00 93.44 95 CYS A O 1
ATOM 742 N N . SER A 1 96 ? -7.373 6.528 6.934 1.00 94.12 96 SER A N 1
ATOM 743 C CA . SER A 1 96 ? -8.043 5.232 7.046 1.00 94.12 96 SER A CA 1
ATOM 744 C C . SER A 1 96 ? -7.678 4.505 8.340 1.00 94.12 96 SER A C 1
ATOM 746 O O . SER A 1 96 ? -8.557 3.894 8.945 1.00 94.12 96 SER A O 1
ATOM 748 N N . LEU A 1 97 ? -6.417 4.555 8.788 1.00 94.06 97 LEU A N 1
ATOM 749 C CA . LEU A 1 97 ? -6.011 3.898 10.035 1.00 94.06 97 LEU A CA 1
ATOM 750 C C . LEU A 1 97 ? -6.519 4.629 11.271 1.00 94.06 97 LEU A C 1
ATOM 752 O O . LEU A 1 97 ? -7.005 3.964 12.181 1.00 94.06 97 LEU A O 1
ATOM 756 N N . ILE A 1 98 ? -6.457 5.966 11.299 1.00 94.44 98 ILE A N 1
ATOM 757 C CA . ILE A 1 98 ? -6.992 6.756 12.417 1.00 94.44 98 ILE A CA 1
ATOM 758 C C . ILE A 1 98 ? -8.485 6.468 12.583 1.00 94.44 98 ILE A C 1
ATOM 760 O O . ILE A 1 98 ? -8.922 6.094 13.670 1.00 94.44 98 ILE A O 1
ATOM 764 N N . SER A 1 99 ? -9.257 6.574 11.497 1.00 92.62 99 SER A N 1
ATOM 765 C CA . SER A 1 99 ? -10.704 6.336 11.531 1.00 92.62 99 SER A CA 1
ATOM 766 C C . SER A 1 99 ? -11.042 4.876 11.849 1.00 92.62 99 SER A C 1
ATOM 768 O O . SER A 1 99 ? -11.936 4.601 12.648 1.00 92.62 99 SER A O 1
ATOM 770 N N . GLY A 1 100 ? -10.292 3.928 11.275 1.00 93.00 100 GLY A N 1
ATOM 771 C CA . GLY A 1 100 ? -10.467 2.498 11.523 1.00 93.00 100 GLY A CA 1
ATOM 772 C C . GLY A 1 100 ? -10.197 2.118 12.978 1.00 93.00 100 GLY A C 1
ATOM 773 O O . GLY A 1 100 ? -11.044 1.491 13.614 1.00 93.00 100 GLY A O 1
ATOM 774 N N . ALA A 1 101 ? -9.061 2.550 13.533 1.00 92.56 101 ALA A N 1
ATOM 775 C CA . ALA A 1 101 ? -8.693 2.295 14.924 1.00 92.56 101 ALA A CA 1
ATOM 776 C C . ALA A 1 101 ? -9.643 2.985 15.912 1.00 92.56 101 ALA A C 1
ATOM 778 O O . ALA A 1 101 ? -9.935 2.422 16.965 1.00 92.56 101 ALA A O 1
ATOM 779 N N . ALA A 1 102 ? -10.159 4.168 15.562 1.00 92.25 102 ALA A N 1
ATOM 780 C CA . ALA A 1 102 ? -11.089 4.897 16.410 1.00 92.25 102 ALA A CA 1
ATOM 781 C C . ALA A 1 102 ? -12.518 4.325 16.396 1.00 92.25 102 ALA A C 1
ATOM 783 O O . ALA A 1 102 ? -13.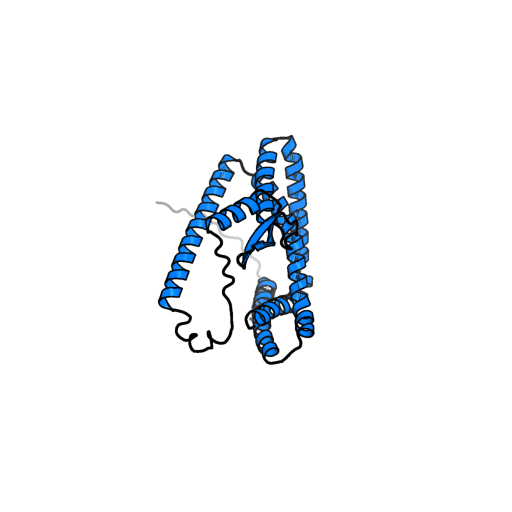235 4.448 17.383 1.00 92.25 102 ALA A O 1
ATOM 784 N N . SER A 1 103 ? -12.941 3.669 15.311 1.00 89.69 103 SER A N 1
ATOM 785 C CA . SER A 1 103 ? -14.281 3.064 15.204 1.00 89.69 103 SER A CA 1
ATOM 786 C C . SER A 1 103 ? -14.475 1.801 16.055 1.00 89.69 103 SER A C 1
ATOM 788 O O . SER A 1 103 ? -15.604 1.367 16.285 1.00 89.69 103 SER A O 1
ATOM 790 N N . MET A 1 104 ? -13.380 1.197 16.522 1.00 88.00 104 MET A N 1
ATOM 791 C CA . MET A 1 104 ? -13.375 -0.074 17.240 1.00 88.00 104 MET A CA 1
ATOM 792 C C . MET A 1 104 ? -13.040 0.141 18.716 1.00 88.00 104 MET A C 1
ATOM 794 O O . MET A 1 104 ? -12.182 0.947 19.071 1.00 88.00 104 MET A O 1
ATOM 798 N N . ASP A 1 105 ? -13.668 -0.629 19.605 1.00 89.19 105 ASP A N 1
ATOM 799 C CA . ASP A 1 105 ? -13.267 -0.633 21.012 1.00 89.19 105 ASP A CA 1
ATOM 800 C C . ASP A 1 105 ? -11.857 -1.201 21.165 1.00 89.19 105 ASP A C 1
ATOM 802 O O . ASP A 1 105 ? -11.521 -2.217 20.562 1.00 89.19 105 ASP A O 1
ATOM 806 N N . THR A 1 106 ? -11.042 -0.602 22.032 1.00 87.81 106 THR A N 1
ATOM 807 C CA . THR A 1 106 ? -9.627 -0.972 22.225 1.00 87.81 106 THR A CA 1
ATOM 808 C C . THR A 1 106 ? -9.420 -2.455 22.551 1.00 87.81 106 THR A C 1
ATOM 810 O O . THR A 1 106 ? -8.458 -3.069 22.090 1.00 87.81 106 THR A O 1
ATOM 813 N N . ARG A 1 107 ? -10.355 -3.072 23.287 1.00 89.19 107 ARG A N 1
ATOM 814 C CA . ARG A 1 107 ? -10.337 -4.512 23.595 1.00 89.19 107 ARG A CA 1
ATOM 815 C C . ARG A 1 107 ? -10.616 -5.376 22.362 1.00 89.19 107 ARG A C 1
ATOM 817 O O . ARG A 1 107 ? -9.996 -6.426 22.201 1.00 89.19 107 ARG A O 1
ATOM 824 N N . SER A 1 108 ? -11.540 -4.948 21.507 1.00 90.31 108 SER A N 1
ATOM 825 C CA . SER A 1 108 ? -11.881 -5.629 20.254 1.00 90.31 108 SER A CA 1
ATOM 826 C C . SER A 1 108 ? -10.798 -5.412 19.198 1.00 90.31 108 SER A C 1
ATOM 828 O O . SER A 1 108 ? -10.410 -6.368 18.532 1.00 90.31 108 SER A O 1
ATOM 830 N N . LEU A 1 109 ? -10.231 -4.203 19.124 1.00 89.69 109 LEU A N 1
ATOM 831 C CA . LEU A 1 109 ? -9.093 -3.853 18.276 1.00 89.69 109 LEU A CA 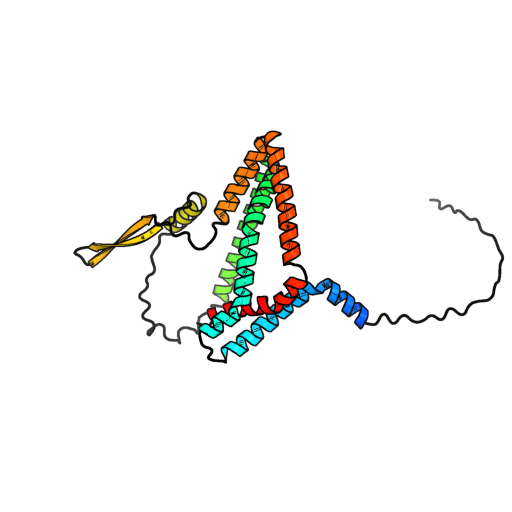1
ATOM 832 C C . LEU A 1 109 ? -7.868 -4.710 18.611 1.00 89.69 109 LEU A C 1
ATOM 834 O O . LEU A 1 109 ? -7.240 -5.250 17.708 1.00 89.69 109 LEU A O 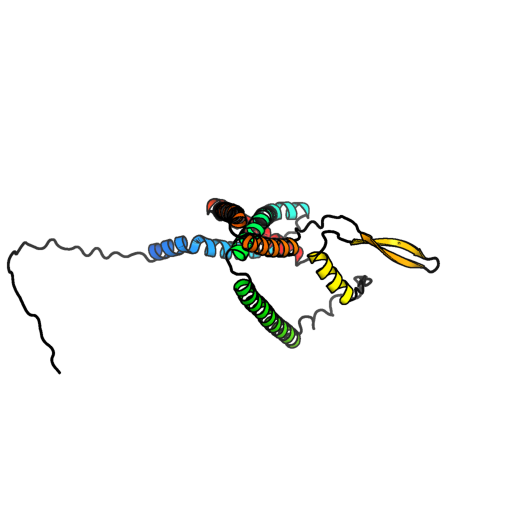1
ATOM 838 N N . GLY A 1 110 ? -7.568 -4.909 19.901 1.00 90.06 110 GLY A N 1
ATOM 839 C CA . GLY A 1 110 ? -6.481 -5.790 20.335 1.00 90.06 110 GLY A CA 1
ATOM 840 C C . GLY A 1 110 ? -6.695 -7.256 19.940 1.00 90.06 110 GLY A C 1
ATOM 841 O O . GLY A 1 110 ? -5.756 -7.911 19.492 1.00 90.06 110 GLY A O 1
ATOM 842 N N . LYS A 1 111 ? -7.931 -7.772 20.035 1.00 93.06 111 LYS A N 1
ATOM 843 C CA . LYS A 1 111 ? -8.265 -9.136 19.579 1.00 93.06 111 LYS A CA 1
ATOM 844 C C . LYS A 1 111 ? -8.151 -9.274 18.061 1.00 93.06 111 LYS A C 1
ATOM 846 O O . LYS A 1 111 ? -7.528 -10.217 17.588 1.00 93.06 111 LYS A O 1
ATOM 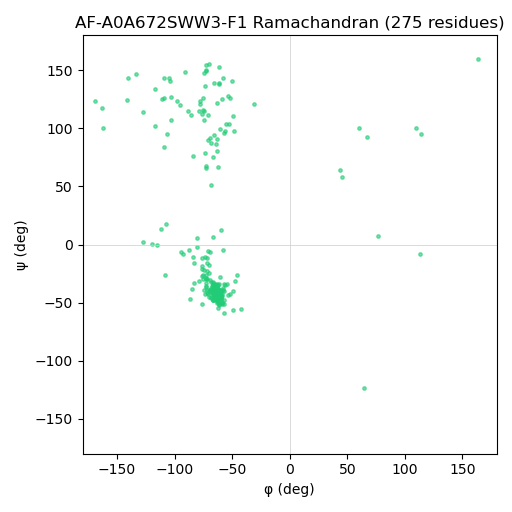851 N N . LEU A 1 112 ? -8.724 -8.334 17.310 1.00 92.88 112 LEU A N 1
ATOM 852 C CA . LEU A 1 112 ? -8.686 -8.326 15.848 1.00 92.88 112 LEU A CA 1
ATOM 853 C C . LEU A 1 112 ? -7.245 -8.188 15.333 1.00 92.88 112 LEU A C 1
ATOM 855 O O . LEU A 1 112 ? -6.823 -8.949 14.468 1.00 92.88 112 LEU A O 1
ATOM 859 N N . GLY A 1 113 ? -6.475 -7.270 15.923 1.00 91.81 113 GLY A N 1
ATOM 860 C CA . GLY A 1 113 ? -5.059 -7.073 15.629 1.00 91.81 113 GLY A CA 1
ATOM 861 C C . GLY A 1 113 ? -4.214 -8.295 15.982 1.00 91.81 113 GLY A C 1
ATOM 862 O O . GLY A 1 113 ? -3.388 -8.711 15.179 1.00 91.81 113 GLY A O 1
ATOM 863 N N . GLY A 1 114 ? -4.463 -8.933 17.131 1.00 93.69 114 GLY A N 1
ATOM 864 C CA . GLY A 1 114 ? -3.786 -10.173 17.520 1.00 93.69 114 GLY A CA 1
ATOM 865 C C . GLY A 1 114 ? -4.044 -11.325 16.545 1.00 93.69 114 GLY A C 1
ATOM 866 O O . GLY A 1 114 ? -3.104 -12.020 16.160 1.00 93.69 114 GLY A O 1
ATOM 867 N N . ILE A 1 115 ? -5.292 -11.487 16.085 1.00 95.69 115 ILE A N 1
ATOM 868 C CA . ILE A 1 115 ? -5.645 -12.472 15.051 1.00 95.69 115 ILE A CA 1
ATOM 869 C C . ILE A 1 115 ? -4.926 -12.147 13.736 1.00 95.69 115 ILE A C 1
ATOM 871 O O . ILE A 1 115 ? -4.345 -13.043 13.130 1.00 95.69 115 ILE A O 1
ATOM 875 N N . ALA A 1 116 ? -4.906 -10.879 13.314 1.00 93.75 116 ALA A N 1
ATOM 876 C CA . ALA A 1 116 ? -4.233 -10.460 12.085 1.00 93.75 116 ALA A CA 1
ATOM 877 C C . ALA A 1 116 ? -2.710 -10.684 12.139 1.00 93.75 116 ALA A C 1
ATOM 879 O O . ALA A 1 116 ? -2.137 -11.248 11.209 1.00 93.75 116 ALA A O 1
ATOM 880 N N . VAL A 1 117 ? -2.052 -10.303 13.239 1.00 94.44 117 VAL A N 1
ATOM 881 C CA . VAL A 1 117 ? -0.609 -10.524 13.441 1.00 94.44 117 VAL A CA 1
ATOM 882 C C . VAL A 1 117 ? -0.288 -12.017 13.467 1.00 94.44 117 VAL A C 1
ATOM 884 O O . VAL A 1 117 ? 0.656 -12.450 12.809 1.00 94.44 117 VAL A O 1
ATOM 887 N N . SER A 1 118 ? -1.087 -12.820 14.177 1.00 95.81 118 SER A N 1
ATOM 888 C CA . SER A 1 118 ? -0.921 -14.275 14.207 1.00 95.81 118 SER A CA 1
ATOM 889 C C . SER A 1 118 ? -1.085 -14.888 12.815 1.00 95.81 118 SER A C 1
ATOM 891 O O . SER A 1 118 ? -0.245 -15.688 12.406 1.00 95.81 118 SER A O 1
ATOM 893 N N . TYR A 1 119 ? -2.099 -14.457 12.058 1.00 96.94 119 TYR A N 1
ATOM 894 C CA . TYR A 1 119 ? -2.307 -14.883 10.677 1.00 96.94 119 TYR A CA 1
ATOM 895 C C . TYR A 1 119 ? -1.082 -14.577 9.809 1.00 96.94 119 TYR A C 1
ATOM 897 O O . TYR A 1 119 ? -0.549 -15.493 9.186 1.00 96.94 119 TYR A O 1
ATOM 905 N N . PHE A 1 120 ? -0.570 -13.339 9.833 1.00 95.81 120 PHE A N 1
ATOM 906 C CA . PHE A 1 120 ? 0.610 -12.960 9.051 1.00 95.81 120 PHE A CA 1
ATOM 907 C C . PHE A 1 120 ? 1.862 -13.750 9.431 1.00 95.81 120 PHE A C 1
ATOM 909 O O . PHE A 1 120 ? 2.605 -14.170 8.541 1.00 95.81 120 PHE A O 1
ATOM 916 N N . LEU A 1 121 ? 2.099 -13.986 10.724 1.00 95.50 121 LEU A N 1
ATOM 917 C CA . LEU A 1 121 ? 3.233 -14.794 11.175 1.00 95.50 121 LEU A CA 1
ATOM 918 C C . LEU A 1 121 ? 3.125 -16.233 10.671 1.00 95.50 121 LEU A C 1
ATOM 920 O O . LEU A 1 121 ? 4.074 -16.743 10.079 1.00 95.50 121 LEU A O 1
ATOM 924 N N . VAL A 1 122 ? 1.966 -16.873 10.841 1.00 97.69 122 VAL A N 1
ATOM 925 C CA . VAL A 1 122 ? 1.755 -18.264 10.419 1.00 97.69 122 VAL A CA 1
ATOM 926 C C . VAL A 1 122 ? 1.887 -18.401 8.903 1.00 97.69 122 VAL A C 1
ATOM 928 O O . VAL A 1 122 ? 2.629 -19.264 8.435 1.00 97.69 122 VAL A O 1
ATOM 931 N N . THR A 1 123 ? 1.244 -17.532 8.117 1.00 97.69 123 THR A N 1
ATOM 932 C CA . THR A 1 123 ? 1.338 -17.603 6.651 1.00 97.69 123 THR A CA 1
ATOM 933 C C . THR A 1 123 ? 2.755 -17.341 6.152 1.00 97.69 123 THR A C 1
ATOM 935 O O . THR A 1 123 ? 3.193 -18.002 5.214 1.00 97.69 123 THR A O 1
ATOM 938 N N . THR A 1 124 ? 3.494 -16.423 6.785 1.00 96.56 124 THR A N 1
ATOM 939 C CA . THR A 1 124 ? 4.885 -16.117 6.407 1.00 96.56 124 THR A CA 1
ATOM 940 C C . THR A 1 124 ? 5.819 -17.276 6.736 1.00 96.56 124 THR A C 1
ATOM 942 O O . THR A 1 124 ? 6.673 -17.618 5.921 1.00 96.56 124 THR A O 1
ATOM 945 N N . LEU A 1 125 ? 5.639 -17.926 7.891 1.00 96.88 125 LEU A N 1
ATOM 946 C CA . LEU A 1 125 ? 6.404 -19.121 8.252 1.00 96.88 125 LEU A CA 1
ATOM 947 C C . LEU A 1 125 ? 6.138 -20.269 7.275 1.00 96.88 125 LEU A C 1
ATOM 949 O O . LEU A 1 125 ? 7.085 -20.892 6.798 1.00 96.88 125 LEU A O 1
ATOM 953 N N . ILE A 1 126 ? 4.871 -20.505 6.917 1.00 97.75 126 ILE A N 1
ATOM 954 C CA . ILE A 1 126 ? 4.503 -21.526 5.929 1.00 97.75 126 ILE A CA 1
ATOM 955 C C . ILE A 1 126 ? 5.130 -21.193 4.568 1.00 97.75 126 ILE A C 1
ATOM 957 O O . ILE A 1 126 ? 5.834 -22.029 4.006 1.00 97.75 126 ILE A O 1
ATOM 961 N N . ALA A 1 127 ? 4.961 -19.968 4.065 1.00 97.38 127 ALA A N 1
ATOM 962 C CA . ALA A 1 127 ? 5.541 -19.537 2.793 1.00 97.38 127 ALA A CA 1
ATOM 963 C C . ALA A 1 127 ? 7.077 -19.654 2.774 1.00 97.38 127 ALA A C 1
ATOM 965 O O . ALA A 1 127 ? 7.640 -20.175 1.812 1.00 97.38 127 ALA A O 1
ATOM 966 N N . SER A 1 128 ? 7.749 -19.234 3.851 1.00 97.19 128 SER A N 1
ATOM 967 C CA . SER A 1 128 ? 9.203 -19.345 4.004 1.00 97.19 128 SER A CA 1
ATOM 968 C C . SER A 1 128 ? 9.660 -20.805 4.016 1.00 97.19 128 SER A C 1
ATOM 970 O O . SER A 1 128 ? 10.579 -21.167 3.283 1.00 97.19 128 SER A O 1
ATOM 972 N N . SER A 1 129 ? 8.973 -21.678 4.761 1.00 96.69 129 SER A N 1
ATOM 973 C CA . SER A 1 129 ? 9.301 -23.109 4.808 1.00 96.69 129 SER A CA 1
ATOM 974 C C . SER A 1 129 ? 9.180 -23.782 3.438 1.00 96.69 129 SER A C 1
ATOM 976 O O . SER A 1 129 ? 10.073 -24.531 3.043 1.00 96.69 129 SER A O 1
ATOM 978 N N . ILE A 1 130 ? 8.136 -23.451 2.671 1.00 97.25 130 ILE A N 1
ATOM 979 C CA . ILE A 1 130 ? 7.949 -23.939 1.300 1.00 97.25 130 ILE A CA 1
ATOM 980 C C . ILE A 1 130 ? 9.051 -23.390 0.386 1.00 97.25 130 ILE A C 1
ATOM 982 O O . ILE A 1 130 ? 9.626 -24.146 -0.394 1.00 97.25 130 ILE A O 1
ATOM 986 N N . GLY A 1 131 ? 9.380 -22.099 0.494 1.00 96.44 131 GLY A N 1
ATOM 987 C CA . GLY A 1 131 ? 10.437 -21.466 -0.298 1.00 96.44 131 GLY A CA 1
ATOM 988 C C . GLY A 1 131 ? 11.807 -22.107 -0.070 1.00 96.44 131 GLY A C 1
ATOM 989 O O . GLY A 1 131 ? 12.501 -22.437 -1.030 1.00 96.44 131 GLY A O 1
ATOM 990 N N . VAL A 1 132 ? 12.162 -22.362 1.192 1.00 95.94 132 VAL A N 1
ATOM 991 C CA . VAL A 1 132 ? 13.406 -23.050 1.565 1.00 95.94 132 VAL A CA 1
ATOM 992 C C . VAL A 1 132 ? 13.396 -24.499 1.073 1.00 95.94 132 VAL A C 1
ATOM 994 O O . VAL A 1 132 ? 14.370 -24.938 0.462 1.00 95.94 132 VAL A O 1
ATOM 997 N N . ALA A 1 133 ? 12.295 -25.233 1.261 1.00 96.38 133 ALA A N 1
ATOM 998 C CA . ALA A 1 133 ? 12.175 -26.609 0.782 1.00 96.38 133 ALA A CA 1
ATOM 999 C C . ALA A 1 133 ? 12.347 -26.704 -0.745 1.00 96.38 133 ALA A C 1
ATOM 1001 O O . ALA A 1 133 ? 13.141 -27.511 -1.229 1.00 96.38 133 ALA A O 1
ATOM 1002 N N . LEU A 1 134 ? 11.670 -25.839 -1.510 1.00 95.06 134 LEU A N 1
ATOM 1003 C CA . LEU A 1 134 ? 11.806 -25.779 -2.967 1.00 95.06 134 LEU A CA 1
ATOM 1004 C C . LEU A 1 134 ? 13.226 -25.398 -3.400 1.00 95.06 134 LEU A C 1
ATOM 1006 O O . LEU A 1 134 ? 13.747 -25.995 -4.341 1.00 95.06 134 LEU A O 1
ATOM 1010 N N . ALA A 1 135 ? 13.877 -24.461 -2.706 1.00 93.75 135 ALA A N 1
ATOM 1011 C CA . ALA A 1 135 ? 15.256 -24.079 -2.998 1.00 93.75 135 ALA A CA 1
ATOM 1012 C C . ALA A 1 135 ? 16.233 -25.253 -2.812 1.00 93.75 135 ALA A C 1
ATOM 1014 O O . ALA A 1 135 ? 17.103 -25.461 -3.657 1.00 93.75 135 ALA A O 1
ATOM 1015 N N . PHE A 1 136 ? 16.061 -26.069 -1.765 1.00 92.94 136 PHE A N 1
ATOM 1016 C CA . PHE A 1 136 ? 16.886 -27.263 -1.543 1.00 92.94 136 PHE A CA 1
ATOM 1017 C C . PHE A 1 136 ? 16.603 -28.404 -2.529 1.00 92.94 136 PHE A C 1
ATOM 1019 O O . PHE A 1 136 ? 17.518 -29.175 -2.827 1.00 92.94 136 PHE A O 1
ATOM 1026 N N . ILE A 1 137 ? 15.371 -28.516 -3.037 1.00 94.62 137 ILE A N 1
ATOM 1027 C CA . ILE A 1 137 ? 14.988 -29.534 -4.029 1.00 94.62 137 ILE A CA 1
ATOM 1028 C C . ILE A 1 137 ? 15.505 -29.157 -5.421 1.00 94.62 137 ILE A C 1
ATOM 1030 O O . ILE A 1 137 ? 16.153 -29.967 -6.077 1.00 94.62 137 ILE A O 1
ATOM 1034 N N . ILE A 1 138 ? 15.233 -27.929 -5.868 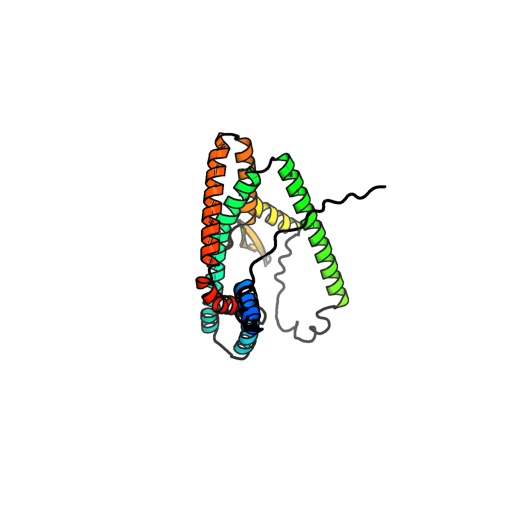1.00 92.50 138 ILE A N 1
ATOM 1035 C CA . ILE A 1 138 ? 15.591 -27.458 -7.214 1.00 92.50 138 ILE A CA 1
ATOM 1036 C C . ILE A 1 138 ? 17.094 -27.162 -7.305 1.00 92.50 138 ILE A C 1
ATOM 1038 O O . ILE A 1 138 ? 17.677 -27.299 -8.378 1.00 92.50 138 ILE A O 1
ATOM 1042 N N . LYS A 1 139 ? 17.727 -26.769 -6.187 1.00 88.69 139 LYS A N 1
ATOM 1043 C CA . LYS A 1 139 ? 19.128 -26.321 -6.109 1.00 88.69 139 LYS A CA 1
ATOM 1044 C C . LYS A 1 139 ? 19.478 -25.341 -7.240 1.00 88.69 139 LYS A C 1
ATOM 1046 O O . LYS A 1 139 ? 20.380 -25.617 -8.038 1.00 88.69 139 LYS A O 1
ATOM 1051 N N . PRO A 1 140 ? 18.766 -24.203 -7.355 1.00 82.50 140 PRO A N 1
ATOM 1052 C CA . PRO A 1 140 ? 19.072 -23.228 -8.392 1.00 82.50 140 PRO A CA 1
ATOM 1053 C C . PRO A 1 140 ? 20.523 -22.753 -8.222 1.00 82.50 140 PRO A C 1
ATOM 1055 O O . PRO A 1 140 ? 20.918 -22.333 -7.139 1.00 82.50 140 PRO A O 1
ATOM 1058 N N . GLY A 1 141 ? 21.330 -22.860 -9.280 1.00 74.88 141 GLY A N 1
ATOM 1059 C CA . GLY A 1 141 ? 22.733 -22.423 -9.273 1.00 74.88 141 GLY A CA 1
ATOM 1060 C C . GLY A 1 141 ? 23.787 -23.527 -9.399 1.00 74.88 141 GLY A C 1
ATOM 1061 O O . GLY A 1 141 ? 24.942 -23.201 -9.657 1.00 74.88 141 GLY A O 1
ATOM 1062 N N . VAL A 1 142 ? 23.424 -24.818 -9.352 1.00 74.88 142 VAL A N 1
ATOM 1063 C CA . VAL A 1 142 ? 24.378 -25.945 -9.532 1.00 74.88 142 VAL A CA 1
ATOM 1064 C C . VAL A 1 142 ? 25.001 -26.062 -10.941 1.00 74.88 142 VAL A C 1
ATOM 1066 O O . VAL A 1 142 ? 25.750 -26.994 -11.207 1.00 74.88 142 VAL A O 1
ATOM 1069 N N . GLY A 1 143 ? 24.747 -25.099 -11.832 1.00 65.12 143 GLY A N 1
ATOM 1070 C CA . GLY A 1 143 ? 25.430 -24.927 -13.123 1.00 65.12 143 GLY A CA 1
ATOM 1071 C C . GLY A 1 143 ? 25.994 -23.518 -13.362 1.00 65.12 143 GLY A C 1
ATOM 1072 O O . GLY A 1 143 ? 26.553 -23.262 -14.423 1.00 65.12 143 GLY A O 1
ATOM 1073 N N . ALA A 1 144 ? 25.867 -22.596 -12.399 1.00 60.62 144 ALA A N 1
ATOM 1074 C CA . ALA A 1 144 ? 26.327 -21.207 -12.531 1.00 60.62 144 ALA A CA 1
ATOM 1075 C C . ALA A 1 144 ? 27.822 -21.021 -12.197 1.00 60.62 144 ALA A C 1
ATOM 1077 O O . ALA A 1 144 ? 28.396 -19.979 -12.497 1.00 60.62 144 ALA A O 1
ATOM 1078 N N . GLY A 1 145 ? 28.476 -22.041 -11.629 1.00 57.25 145 GLY A N 1
ATOM 1079 C CA . GLY A 1 145 ? 29.902 -22.013 -11.275 1.00 57.25 145 GLY A CA 1
ATOM 1080 C C . GLY A 1 145 ? 30.877 -22.004 -12.462 1.00 57.25 145 GLY A C 1
ATOM 1081 O O . GLY A 1 145 ? 32.073 -21.840 -12.252 1.00 57.25 145 GLY A O 1
ATOM 1082 N N . ALA A 1 146 ? 30.398 -22.156 -13.703 1.00 54.38 146 ALA A N 1
ATOM 1083 C CA . ALA A 1 146 ? 31.237 -22.082 -14.904 1.00 54.38 146 ALA A CA 1
ATOM 1084 C C . ALA A 1 146 ? 31.401 -20.651 -15.464 1.00 54.38 146 ALA A C 1
ATOM 1086 O O . ALA A 1 146 ? 32.171 -20.450 -16.402 1.00 54.38 146 ALA A O 1
ATOM 1087 N N . LEU A 1 147 ? 30.717 -19.644 -14.901 1.00 56.72 147 LEU A N 1
ATOM 1088 C CA . LEU A 1 147 ? 30.856 -18.239 -15.301 1.00 56.72 147 LEU A CA 1
ATOM 1089 C C . LEU A 1 147 ? 31.573 -17.420 -14.215 1.00 56.72 147 LEU A C 1
ATOM 1091 O O . LEU A 1 147 ? 30.952 -16.756 -13.396 1.00 56.72 147 LEU A O 1
ATOM 1095 N N . ASN A 1 148 ? 32.909 -17.470 -14.257 1.00 56.16 148 ASN A N 1
ATOM 1096 C CA . ASN A 1 148 ? 33.848 -16.432 -13.806 1.00 56.16 148 ASN A CA 1
ATOM 1097 C C . ASN A 1 148 ? 33.567 -15.731 -12.456 1.00 56.16 148 ASN A C 1
ATOM 1099 O O . ASN A 1 148 ? 33.461 -14.508 -12.392 1.00 56.16 148 ASN A O 1
ATOM 1103 N N . THR A 1 149 ? 33.609 -16.472 -11.348 1.00 56.97 149 THR A N 1
ATOM 1104 C CA . THR A 1 149 ? 33.775 -15.879 -10.003 1.00 56.97 149 THR A CA 1
ATOM 1105 C C . THR A 1 149 ? 35.185 -15.330 -9.752 1.00 56.97 149 THR A C 1
ATOM 1107 O O . THR A 1 149 ? 35.392 -14.603 -8.790 1.00 56.97 149 THR A O 1
ATOM 1110 N N . ASN A 1 150 ? 36.159 -15.639 -10.617 1.00 54.28 150 ASN A N 1
ATOM 1111 C CA . ASN A 1 150 ? 37.564 -15.263 -10.418 1.00 54.28 150 ASN A CA 1
ATOM 1112 C C . ASN A 1 150 ? 37.962 -13.922 -11.065 1.00 54.28 150 ASN A C 1
ATOM 1114 O O . ASN A 1 150 ? 39.075 -13.465 -10.836 1.00 54.28 150 ASN A O 1
ATOM 1118 N N . ASN A 1 151 ? 37.094 -13.301 -11.879 1.00 53.25 151 ASN A N 1
ATOM 1119 C CA . ASN A 1 151 ? 37.443 -12.096 -12.654 1.00 53.25 151 ASN A CA 1
ATOM 1120 C C . ASN A 1 151 ? 36.659 -10.834 -12.252 1.00 53.25 151 ASN A C 1
ATOM 1122 O O . ASN A 1 151 ? 36.869 -9.760 -12.811 1.00 53.25 151 ASN A O 1
ATOM 1126 N N . LEU A 1 152 ? 35.754 -10.954 -11.281 1.00 56.66 152 LEU A N 1
ATOM 1127 C CA . LEU A 1 152 ? 35.100 -9.828 -10.627 1.00 56.66 152 LEU A CA 1
ATOM 1128 C C . LEU A 1 152 ? 35.717 -9.741 -9.239 1.00 56.66 152 LEU A C 1
ATOM 1130 O O . LEU A 1 152 ? 35.312 -10.481 -8.347 1.00 56.66 152 LEU A O 1
ATOM 1134 N N . GLY A 1 153 ? 36.736 -8.889 -9.095 1.00 49.50 153 GLY A N 1
ATOM 1135 C CA . GLY A 1 153 ? 37.381 -8.540 -7.827 1.00 49.50 153 GLY A CA 1
ATOM 1136 C C . GLY A 1 153 ? 36.400 -7.863 -6.874 1.00 49.50 153 GLY A C 1
ATOM 1137 O O . GLY A 1 153 ? 36.503 -6.676 -6.586 1.00 49.50 153 GLY A O 1
ATOM 1138 N N . LEU A 1 154 ? 35.406 -8.620 -6.425 1.00 51.72 154 LEU A N 1
ATOM 1139 C CA . LEU A 1 154 ? 34.468 -8.239 -5.398 1.00 51.72 154 LEU A CA 1
ATOM 1140 C C . LEU A 1 154 ? 35.153 -8.549 -4.069 1.00 51.72 154 LEU A C 1
ATOM 1142 O O . LEU A 1 154 ? 34.880 -9.564 -3.430 1.00 51.72 154 LEU A O 1
ATOM 1146 N N . GLU A 1 155 ? 36.099 -7.684 -3.688 1.00 47.97 155 GLU A N 1
ATOM 1147 C CA . GLU A 1 155 ? 36.494 -7.555 -2.290 1.00 47.97 155 GLU A CA 1
ATOM 1148 C C . GLU A 1 155 ? 35.203 -7.403 -1.491 1.00 47.97 155 GLU A C 1
ATOM 1150 O O . GLU A 1 155 ? 34.456 -6.433 -1.644 1.00 47.97 155 GLU A O 1
ATOM 1155 N N . GLY A 1 156 ? 34.884 -8.439 -0.720 1.00 49.03 156 GLY A N 1
ATOM 1156 C CA . GLY A 1 156 ? 33.680 -8.497 0.080 1.00 49.03 156 GLY A CA 1
ATOM 1157 C C . GLY A 1 156 ? 33.705 -7.397 1.129 1.00 49.03 156 GLY A C 1
ATOM 1158 O O . GLY A 1 156 ? 34.106 -7.632 2.264 1.00 49.03 156 GLY A O 1
ATOM 1159 N N . LEU A 1 157 ? 33.164 -6.228 0.787 1.00 44.81 157 LEU A N 1
ATOM 1160 C CA . LEU A 1 157 ? 32.559 -5.292 1.731 1.00 44.81 157 LEU A CA 1
ATOM 1161 C C . LEU A 1 157 ? 31.261 -5.907 2.283 1.00 44.81 157 LEU A C 1
ATOM 1163 O O . LEU A 1 157 ? 30.194 -5.298 2.272 1.00 44.81 157 LEU A O 1
ATOM 1167 N N . SER A 1 158 ? 31.343 -7.141 2.779 1.00 49.69 158 SER A N 1
ATOM 1168 C CA . SER A 1 158 ? 30.357 -7.680 3.697 1.00 49.69 158 SER A CA 1
ATOM 1169 C C . SER A 1 158 ? 30.577 -6.931 4.998 1.00 49.69 158 SER A C 1
ATOM 1171 O O . SER A 1 158 ? 31.401 -7.313 5.828 1.00 49.69 158 SER A O 1
ATOM 1173 N N . SER A 1 159 ? 29.877 -5.808 5.152 1.00 54.56 159 SER A N 1
ATOM 1174 C CA . SER A 1 159 ? 29.657 -5.227 6.467 1.00 54.56 159 SER A CA 1
ATOM 1175 C C . SER A 1 159 ? 28.999 -6.327 7.296 1.00 54.56 159 SER A C 1
ATOM 1177 O O . SER A 1 159 ? 27.810 -6.598 7.137 1.00 54.56 159 SER A O 1
ATOM 1179 N N . ASN A 1 160 ? 29.802 -7.035 8.097 1.00 54.53 160 ASN A N 1
ATOM 1180 C CA . ASN A 1 160 ? 29.345 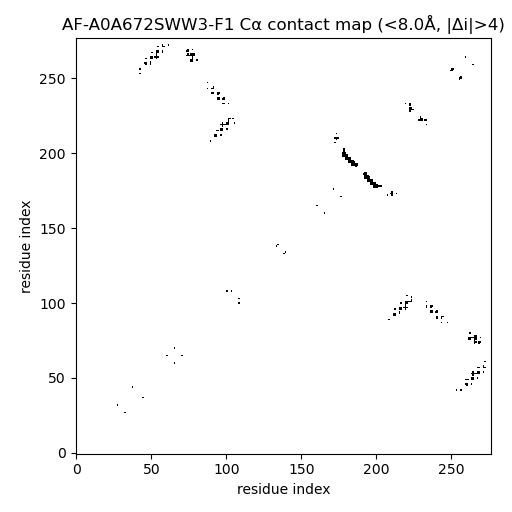-8.003 9.085 1.00 54.53 160 ASN A CA 1
ATOM 1181 C C . ASN A 1 160 ? 28.594 -7.218 10.156 1.00 54.53 160 ASN A C 1
ATOM 1183 O O . ASN A 1 160 ? 29.116 -6.896 11.219 1.00 54.53 160 ASN A O 1
ATOM 1187 N N . LYS A 1 161 ? 27.382 -6.808 9.808 1.00 58.50 161 LYS A N 1
ATOM 1188 C CA . LYS A 1 161 ? 26.464 -6.154 10.709 1.00 58.50 161 LYS A CA 1
ATOM 1189 C C . LYS A 1 161 ? 25.859 -7.248 11.562 1.00 58.50 161 LYS A C 1
ATOM 1191 O O . LYS A 1 161 ? 25.265 -8.187 11.036 1.00 58.50 161 LYS A O 1
ATOM 1196 N N . GLU A 1 162 ? 26.043 -7.145 12.871 1.00 78.12 162 GLU A N 1
ATOM 1197 C CA . GLU A 1 162 ? 25.438 -8.098 13.790 1.00 78.12 162 GLU A CA 1
ATOM 1198 C C . GLU A 1 162 ? 23.914 -8.109 13.608 1.00 78.12 162 GLU A C 1
ATOM 1200 O O . GLU A 1 162 ? 23.276 -7.076 13.377 1.00 78.12 162 GLU A O 1
ATOM 1205 N N . THR A 1 163 ? 23.297 -9.285 13.734 1.00 78.81 163 THR A N 1
ATOM 1206 C CA . THR A 1 163 ? 21.836 -9.429 13.646 1.00 78.81 163 THR A CA 1
ATOM 1207 C C . THR A 1 163 ? 21.134 -8.528 14.668 1.00 78.81 163 THR A C 1
ATOM 1209 O O . THR A 1 163 ? 20.092 -7.947 14.370 1.00 78.81 163 THR A O 1
ATOM 1212 N N . ALA A 1 164 ? 21.744 -8.339 15.845 1.00 74.44 164 ALA A N 1
ATOM 1213 C CA . ALA A 1 164 ? 21.282 -7.402 16.866 1.00 74.44 164 ALA A CA 1
ATOM 1214 C C . ALA A 1 164 ? 21.253 -5.953 16.355 1.00 74.44 164 ALA A C 1
ATOM 1216 O O . ALA A 1 164 ? 20.257 -5.263 16.548 1.00 74.44 164 ALA A O 1
ATOM 1217 N N . ASP A 1 165 ? 22.286 -5.520 15.630 1.00 75.69 165 ASP A N 1
ATOM 1218 C CA . ASP A 1 165 ? 22.351 -4.194 15.008 1.00 75.69 165 ASP A CA 1
ATOM 1219 C C . ASP A 1 165 ? 21.217 -3.998 13.983 1.00 75.69 165 ASP A C 1
ATOM 1221 O O . ASP A 1 165 ? 20.663 -2.908 13.867 1.00 75.69 165 ASP A O 1
ATOM 1225 N N . SER A 1 166 ? 20.806 -5.061 13.283 1.00 77.56 166 SER A N 1
ATOM 1226 C CA . SER A 1 166 ? 19.667 -5.020 12.351 1.00 77.56 166 SER A CA 1
ATOM 1227 C C . SER A 1 166 ? 18.316 -4.913 13.069 1.00 77.56 166 SER A C 1
ATOM 1229 O O . SER A 1 166 ? 17.446 -4.161 12.632 1.00 77.56 166 SER A O 1
ATOM 1231 N N . PHE A 1 167 ? 18.134 -5.609 14.197 1.00 80.06 167 PHE A N 1
ATOM 1232 C CA . PHE A 1 167 ? 16.941 -5.448 15.036 1.00 80.06 167 PHE A CA 1
ATOM 1233 C C . PHE A 1 167 ? 16.882 -4.072 15.702 1.00 80.06 167 PHE A C 1
ATOM 1235 O O . PHE A 1 167 ? 15.806 -3.483 15.784 1.00 80.06 167 PHE A O 1
ATOM 1242 N N . LEU A 1 168 ? 18.022 -3.543 16.153 1.00 72.25 168 LEU A N 1
ATOM 1243 C CA . LEU A 1 168 ? 18.114 -2.199 16.722 1.00 72.25 168 LEU A CA 1
ATOM 1244 C C . LEU A 1 168 ? 17.821 -1.128 15.678 1.00 72.25 168 LEU A C 1
ATOM 1246 O O . LEU A 1 168 ? 17.187 -0.128 15.993 1.00 72.25 168 LEU A O 1
ATOM 1250 N N . ASP A 1 169 ? 18.240 -1.329 14.435 1.00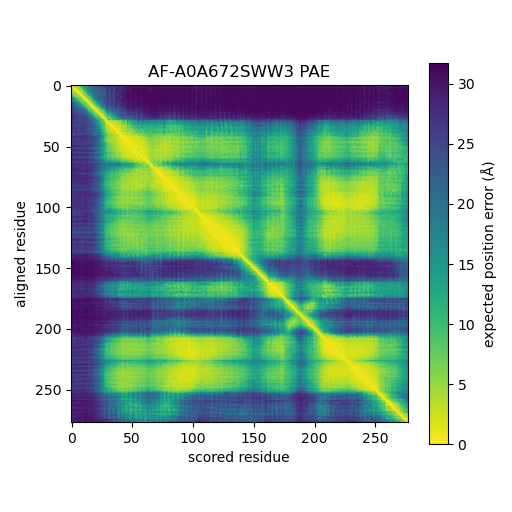 72.62 169 ASP A N 1
ATOM 1251 C CA . ASP A 1 169 ? 17.884 -0.437 13.335 1.00 72.62 169 ASP A CA 1
ATOM 1252 C C . ASP A 1 169 ? 16.408 -0.489 12.994 1.00 72.62 169 ASP A C 1
ATOM 1254 O O . ASP A 1 169 ? 15.787 0.555 12.814 1.00 72.62 169 ASP A O 1
ATOM 1258 N N . LEU A 1 170 ? 15.831 -1.689 12.980 1.00 75.25 170 LEU A N 1
ATOM 1259 C CA . LEU A 1 170 ? 14.398 -1.852 12.816 1.00 75.25 170 LEU A CA 1
ATOM 1260 C C . LEU A 1 170 ? 13.641 -1.144 13.953 1.00 75.25 170 LEU A C 1
ATOM 1262 O O . LEU A 1 170 ? 12.718 -0.383 13.690 1.00 75.25 170 LEU A O 1
ATOM 1266 N N . ALA A 1 171 ? 14.059 -1.327 15.209 1.00 73.94 171 ALA A N 1
ATOM 1267 C CA . ALA A 1 171 ? 13.485 -0.641 16.367 1.00 73.94 171 ALA A CA 1
ATOM 1268 C C . ALA A 1 171 ? 13.638 0.888 16.282 1.00 73.94 171 ALA A C 1
ATOM 1270 O O . ALA A 1 171 ? 12.690 1.618 16.565 1.00 73.94 171 ALA A O 1
ATOM 1271 N N . ARG A 1 172 ? 14.805 1.380 15.846 1.00 70.31 172 ARG A N 1
ATOM 1272 C CA . ARG A 1 172 ? 15.057 2.811 15.624 1.00 70.31 172 ARG A CA 1
ATOM 1273 C C . ARG A 1 172 ? 14.149 3.382 14.541 1.00 70.31 172 ARG A C 1
ATOM 1275 O O . ARG A 1 172 ? 13.575 4.438 14.768 1.00 70.31 172 ARG A O 1
ATOM 1282 N N . TYR A 1 173 ? 13.927 2.652 13.450 1.00 68.94 173 TYR A N 1
ATOM 1283 C CA . TYR A 1 173 ? 13.002 3.033 12.380 1.00 68.94 173 TYR A CA 1
ATOM 1284 C C . TYR A 1 173 ? 11.543 3.189 12.858 1.00 68.94 173 TYR A C 1
ATOM 1286 O O . TYR A 1 173 ? 10.802 4.005 12.309 1.00 68.94 173 TYR A O 1
ATOM 1294 N N . TYR A 1 174 ? 11.131 2.468 13.910 1.00 68.25 174 TYR A N 1
ATOM 1295 C CA . TYR A 1 174 ? 9.818 2.653 14.546 1.00 68.25 174 TYR A CA 1
ATOM 1296 C C . TYR A 1 174 ? 9.747 3.866 15.490 1.00 68.25 174 TYR A C 1
ATOM 1298 O O . TYR A 1 174 ? 8.662 4.422 15.658 1.00 68.25 174 TYR A O 1
ATOM 1306 N N . LEU A 1 175 ? 10.855 4.233 16.148 1.00 63.59 175 LEU A N 1
ATOM 1307 C CA . LEU A 1 175 ? 10.853 5.143 17.304 1.00 63.59 175 LEU A CA 1
ATOM 1308 C C . LEU A 1 175 ? 11.440 6.539 17.014 1.00 63.59 175 LEU A C 1
ATOM 1310 O O . LEU A 1 175 ? 11.065 7.495 17.688 1.00 63.59 175 LEU A O 1
ATOM 1314 N N . TYR A 1 176 ? 12.336 6.677 16.027 1.00 54.91 176 TYR A N 1
ATOM 1315 C CA . TYR A 1 176 ? 13.054 7.921 15.718 1.00 54.91 176 TYR A CA 1
ATOM 1316 C C . TYR A 1 176 ? 13.205 8.155 14.205 1.00 54.91 176 TYR A C 1
ATOM 1318 O O . TYR A 1 176 ? 13.462 7.238 13.435 1.00 54.91 176 TYR A O 1
ATOM 1326 N N . VAL A 1 177 ? 13.107 9.423 13.791 1.00 54.16 177 VAL A N 1
ATOM 1327 C CA . VAL A 1 177 ? 13.266 9.908 12.400 1.00 54.16 177 VAL A CA 1
ATOM 1328 C C . VAL A 1 177 ? 14.748 10.054 11.987 1.00 54.16 177 VAL A C 1
ATOM 1330 O O . VAL A 1 177 ? 15.052 10.550 10.911 1.00 54.16 177 VAL A O 1
ATOM 1333 N N . THR A 1 178 ? 15.713 9.654 12.820 1.00 49.97 178 THR A N 1
ATOM 1334 C CA . THR A 1 178 ? 17.138 9.924 12.558 1.00 49.97 178 THR A CA 1
ATOM 1335 C C . THR A 1 178 ? 17.882 8.703 12.033 1.00 49.97 178 THR A C 1
ATOM 1337 O O . THR A 1 178 ? 18.205 7.795 12.803 1.00 49.97 178 THR A O 1
ATOM 1340 N N . ASP A 1 179 ? 18.208 8.733 10.742 1.00 54.22 179 ASP A N 1
ATOM 1341 C CA . ASP A 1 179 ? 19.184 7.844 10.115 1.00 54.22 179 ASP A CA 1
ATOM 1342 C C . ASP A 1 179 ? 20.619 8.166 10.569 1.00 54.22 179 ASP A C 1
ATOM 1344 O O . ASP A 1 179 ? 20.962 9.278 10.992 1.00 54.22 179 ASP A O 1
ATOM 1348 N N . TYR A 1 180 ? 21.488 7.160 10.497 1.00 54.00 180 TYR A N 1
ATOM 1349 C CA . TYR A 1 180 ? 22.906 7.289 10.806 1.00 54.00 180 TYR A CA 1
ATOM 1350 C C . TYR A 1 180 ? 23.733 6.989 9.554 1.00 54.00 180 TYR A C 1
ATOM 1352 O O . TYR A 1 180 ? 23.510 5.999 8.860 1.00 54.00 180 TYR A O 1
ATOM 1360 N N . LYS A 1 181 ? 24.726 7.831 9.270 1.00 52.81 181 LYS A N 1
ATOM 1361 C CA . LYS A 1 181 ? 25.706 7.594 8.209 1.00 52.81 181 LYS A CA 1
ATOM 1362 C C . LYS A 1 181 ? 27.004 7.140 8.857 1.00 52.81 181 LYS A C 1
ATOM 1364 O O . LYS A 1 181 ? 27.532 7.802 9.749 1.00 52.81 181 LYS A O 1
ATOM 1369 N N . THR A 1 182 ? 27.538 6.008 8.419 1.00 57.09 182 THR A N 1
ATOM 1370 C CA . THR A 1 182 ? 28.887 5.588 8.804 1.00 57.09 182 THR A CA 1
ATOM 1371 C C . THR A 1 182 ? 29.885 6.421 8.015 1.00 57.09 182 THR A C 1
ATOM 1373 O O . THR A 1 182 ? 29.968 6.304 6.793 1.00 57.09 182 THR A O 1
ATOM 1376 N N . ILE A 1 183 ? 30.631 7.279 8.704 1.00 60.12 183 ILE A N 1
ATOM 1377 C CA . ILE A 1 183 ? 31.766 7.990 8.116 1.00 60.12 183 ILE A CA 1
ATOM 1378 C C . ILE A 1 183 ? 33.066 7.362 8.617 1.00 60.12 183 ILE A C 1
ATOM 1380 O O . ILE A 1 183 ? 33.173 6.918 9.762 1.00 60.12 183 ILE A O 1
ATOM 1384 N N . LEU A 1 184 ? 34.053 7.299 7.728 1.00 62.44 184 LEU A N 1
ATOM 1385 C CA . LEU A 1 184 ? 35.428 6.950 8.065 1.00 62.44 184 LEU A CA 1
ATOM 1386 C C . LEU A 1 184 ? 36.021 8.133 8.841 1.00 62.44 184 LEU A C 1
ATOM 1388 O O . LEU A 1 184 ? 36.194 9.205 8.266 1.00 62.44 184 LEU A O 1
ATOM 1392 N N . VAL A 1 185 ? 36.288 7.964 10.138 1.00 65.06 185 VAL A N 1
ATOM 1393 C CA . VAL A 1 185 ? 36.757 9.055 11.020 1.00 65.06 185 VAL A CA 1
ATOM 1394 C C . VAL A 1 185 ? 38.280 9.103 11.152 1.00 65.06 185 VAL A C 1
ATOM 1396 O O . VAL A 1 185 ? 38.835 10.071 11.660 1.00 65.06 185 VAL A O 1
ATOM 1399 N N . GLY A 1 186 ? 38.999 8.133 10.594 1.00 57.66 186 GLY A N 1
ATOM 1400 C CA . GLY A 1 186 ? 40.442 8.260 10.426 1.00 57.66 186 GLY A CA 1
ATOM 1401 C C . GLY A 1 186 ? 41.138 6.938 10.157 1.00 57.66 186 GLY A C 1
ATOM 1402 O O . GLY A 1 186 ? 40.615 5.864 10.465 1.00 57.66 186 GLY A O 1
ATOM 1403 N N . ASN A 1 187 ? 42.338 7.043 9.588 1.00 59.12 187 ASN A N 1
ATOM 1404 C CA . ASN A 1 187 ? 43.274 5.936 9.465 1.00 59.12 187 ASN A CA 1
ATOM 1405 C C . ASN A 1 187 ? 44.082 5.858 10.768 1.00 59.12 187 ASN A C 1
ATOM 1407 O O . ASN A 1 187 ? 44.839 6.779 11.077 1.00 59.12 187 ASN A O 1
ATOM 1411 N N . GLY A 1 188 ? 43.883 4.810 11.568 1.00 57.00 188 GLY A N 1
ATOM 1412 C CA . GLY A 1 188 ? 44.740 4.561 12.725 1.00 57.00 188 GLY A CA 1
ATOM 1413 C C . GLY A 1 188 ? 46.184 4.334 12.273 1.00 57.00 188 GLY A C 1
ATOM 1414 O O . GLY A 1 188 ? 46.424 3.842 11.173 1.00 57.00 188 GLY A O 1
ATOM 1415 N N . THR A 1 189 ? 47.163 4.633 13.127 1.00 61.72 189 THR A N 1
ATOM 1416 C CA . THR A 1 189 ? 48.607 4.473 12.849 1.00 61.72 189 THR A CA 1
ATOM 1417 C C . THR A 1 189 ? 49.043 3.041 12.487 1.00 61.72 189 THR A C 1
ATOM 1419 O O . THR A 1 189 ? 50.183 2.843 12.085 1.00 61.72 189 THR A O 1
ATOM 1422 N N . ASN A 1 190 ? 48.129 2.063 12.548 1.00 62.44 190 ASN A N 1
ATOM 1423 C CA . ASN A 1 190 ? 48.326 0.658 12.177 1.00 62.44 190 ASN A CA 1
ATOM 1424 C C . ASN A 1 190 ? 47.540 0.233 10.914 1.00 62.44 190 ASN A C 1
ATOM 1426 O O . ASN A 1 190 ? 47.369 -0.959 10.676 1.00 62.44 190 ASN A O 1
ATOM 1430 N N . GLY A 1 191 ? 47.002 1.175 10.129 1.00 60.88 191 GLY A N 1
ATOM 1431 C CA . GLY A 1 191 ? 46.168 0.865 8.957 1.00 60.88 191 GLY A CA 1
ATOM 1432 C C . GLY A 1 191 ? 44.732 0.438 9.294 1.00 60.88 191 GLY A C 1
ATOM 1433 O O . GLY A 1 191 ? 43.983 0.017 8.413 1.00 60.88 191 GLY A O 1
ATOM 1434 N N . THR A 1 192 ? 44.325 0.528 10.564 1.00 60.97 192 THR A N 1
ATOM 1435 C CA . THR A 1 192 ? 42.961 0.218 11.005 1.00 60.97 192 THR A CA 1
ATOM 1436 C C . THR A 1 192 ? 42.032 1.388 10.677 1.00 60.97 192 THR A C 1
ATOM 1438 O O . THR A 1 192 ? 42.172 2.480 11.232 1.00 60.97 192 THR A O 1
ATOM 1441 N N . LEU A 1 193 ? 41.072 1.163 9.779 1.00 62.31 193 LEU A N 1
ATOM 1442 C CA . LEU A 1 193 ? 40.034 2.137 9.441 1.00 62.31 193 LEU A CA 1
ATOM 1443 C C . LEU A 1 193 ? 39.007 2.219 10.579 1.00 62.31 193 LEU A C 1
ATOM 1445 O O . LEU A 1 193 ? 38.294 1.251 10.846 1.00 62.31 193 LEU A O 1
ATOM 1449 N N . ASN A 1 194 ? 38.921 3.374 11.244 1.00 62.91 194 ASN A N 1
ATOM 1450 C CA . ASN A 1 194 ? 37.922 3.614 12.283 1.00 62.91 194 ASN A CA 1
ATOM 14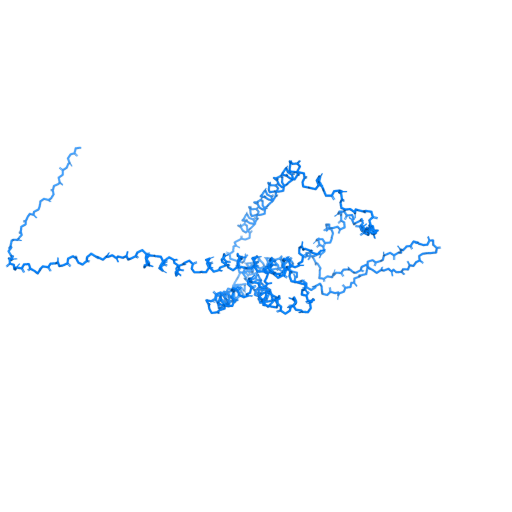51 C C . ASN A 1 194 ? 36.633 4.158 11.659 1.00 62.91 194 ASN A C 1
ATOM 1453 O O . ASN A 1 194 ? 36.602 5.263 11.109 1.00 62.91 194 ASN A O 1
ATOM 1457 N N . TYR A 1 195 ? 35.560 3.379 11.764 1.00 64.69 195 TYR A N 1
ATOM 1458 C CA . TYR A 1 195 ? 34.222 3.760 11.323 1.00 64.69 195 TYR A CA 1
ATOM 1459 C C . TYR A 1 195 ? 33.442 4.320 12.512 1.00 64.69 195 TYR A C 1
ATOM 1461 O O . TYR A 1 195 ? 33.218 3.610 13.491 1.00 64.69 195 TYR A O 1
ATOM 1469 N N . GLN A 1 196 ? 32.990 5.572 12.431 1.00 64.31 196 GLN A N 1
ATOM 1470 C CA . GLN A 1 196 ? 32.086 6.148 13.427 1.00 64.31 196 GLN A CA 1
ATOM 1471 C C . GLN A 1 196 ? 30.700 6.320 12.804 1.00 64.31 196 GLN A C 1
ATOM 1473 O O . GLN A 1 196 ? 30.544 6.938 11.748 1.00 64.31 196 GLN A O 1
ATOM 1478 N N . LYS A 1 197 ? 29.678 5.766 13.465 1.00 60.59 197 LYS A N 1
ATOM 1479 C CA . LYS A 1 197 ? 28.272 6.029 13.138 1.00 60.59 197 LYS A CA 1
ATOM 1480 C C . LYS A 1 197 ? 27.944 7.437 13.646 1.00 60.59 197 LYS A C 1
ATOM 1482 O O . LYS A 1 197 ? 27.858 7.633 14.856 1.00 60.59 197 LYS A O 1
ATOM 1487 N N . VAL A 1 198 ? 27.798 8.411 12.749 1.00 61.56 198 VAL A N 1
ATOM 1488 C CA . VAL A 1 198 ? 27.305 9.753 13.102 1.00 61.56 198 VAL A CA 1
ATOM 1489 C C . VAL A 1 198 ? 25.851 9.893 12.648 1.00 61.56 198 VAL A C 1
ATOM 1491 O O . VAL A 1 198 ? 25.505 9.386 11.576 1.00 61.56 198 VAL A O 1
ATOM 1494 N N . PRO A 1 199 ? 24.976 10.544 13.434 1.00 57.78 199 PRO A N 1
ATOM 1495 C CA . PRO A 1 199 ? 23.624 10.837 12.980 1.00 57.78 199 PRO A CA 1
ATOM 1496 C C . PRO A 1 199 ? 23.721 11.783 11.780 1.00 57.78 199 PRO A C 1
ATOM 1498 O O . PRO A 1 199 ? 24.323 12.853 11.873 1.00 57.78 199 PRO A O 1
ATOM 1501 N N . TYR A 1 200 ? 23.176 11.373 10.640 1.00 57.31 200 TYR A N 1
ATOM 1502 C CA . TYR A 1 200 ? 23.121 12.204 9.444 1.00 57.31 200 TYR A CA 1
ATOM 1503 C C . TYR A 1 200 ? 21.670 12.224 8.995 1.00 57.31 200 TYR A C 1
ATOM 1505 O O . TYR A 1 200 ? 21.130 11.197 8.595 1.00 57.31 200 TYR A O 1
ATOM 1513 N N . GLY A 1 201 ? 21.048 13.399 9.070 1.00 52.25 201 GLY A N 1
ATOM 1514 C CA . GLY A 1 201 ? 19.731 13.648 8.496 1.00 52.25 201 GLY A CA 1
ATOM 1515 C C . GLY A 1 201 ? 19.823 13.711 6.976 1.00 52.25 201 GLY A C 1
ATOM 1516 O O . GLY A 1 201 ? 19.652 14.770 6.387 1.00 52.25 201 GLY A O 1
ATOM 1517 N N . THR A 1 202 ? 20.156 12.596 6.331 1.00 44.38 202 THR A N 1
ATOM 1518 C CA . THR A 1 202 ? 19.604 12.348 5.005 1.00 44.38 202 THR A CA 1
ATOM 1519 C C . THR A 1 202 ? 18.180 11.940 5.286 1.00 44.38 202 THR A C 1
ATOM 1521 O O . THR A 1 202 ? 17.978 10.895 5.902 1.00 44.38 202 THR A O 1
ATOM 1524 N N . ASP A 1 203 ? 17.210 12.726 4.838 1.00 47.44 203 ASP A N 1
ATOM 1525 C CA . ASP A 1 203 ? 15.913 12.152 4.525 1.00 47.44 203 ASP A CA 1
ATOM 1526 C C . ASP A 1 203 ? 16.213 10.989 3.574 1.00 47.44 203 ASP A C 1
ATOM 1528 O O . ASP A 1 203 ? 16.617 11.205 2.429 1.00 47.44 203 ASP A O 1
ATOM 1532 N N . ALA A 1 204 ? 16.162 9.743 4.056 1.00 51.84 204 ALA A N 1
ATOM 1533 C CA . ALA A 1 204 ? 16.119 8.621 3.141 1.00 51.84 204 ALA A CA 1
ATOM 1534 C C . ALA A 1 204 ? 14.970 8.942 2.180 1.00 51.84 204 ALA A C 1
ATOM 1536 O O . ALA A 1 204 ? 13.860 9.222 2.632 1.00 51.84 204 ALA A O 1
ATOM 1537 N N . ASP A 1 205 ? 15.220 8.923 0.868 1.00 55.41 205 ASP A N 1
ATOM 1538 C CA . ASP A 1 205 ? 14.243 9.253 -0.190 1.00 55.41 205 ASP A CA 1
ATOM 1539 C C . ASP A 1 205 ? 12.985 8.331 -0.188 1.00 55.41 205 ASP A C 1
ATOM 1541 O O . ASP A 1 205 ? 12.190 8.295 -1.134 1.00 55.41 205 ASP A O 1
ATOM 1545 N N . GLY A 1 206 ? 12.790 7.543 0.874 1.00 63.91 206 GLY A N 1
ATOM 1546 C CA . GLY A 1 206 ? 11.631 6.728 1.179 1.00 63.91 206 GLY A CA 1
ATOM 1547 C C . GLY A 1 206 ? 10.855 7.260 2.385 1.00 63.91 206 GLY A C 1
ATOM 1548 O O . GLY A 1 206 ? 11.357 7.367 3.498 1.00 63.91 206 GLY A O 1
ATOM 1549 N N . MET A 1 207 ? 9.566 7.501 2.170 1.00 71.25 207 MET A N 1
ATOM 1550 C CA . MET A 1 207 ? 8.588 7.755 3.224 1.00 71.25 207 MET A CA 1
ATOM 1551 C C . MET A 1 207 ? 8.606 6.634 4.277 1.00 71.25 207 MET A C 1
ATOM 1553 O O . MET A 1 207 ? 8.459 5.459 3.931 1.00 71.25 207 MET A O 1
ATOM 1557 N N . ASN A 1 208 ? 8.729 6.983 5.562 1.00 79.56 208 ASN A N 1
ATOM 1558 C CA . ASN A 1 208 ? 8.602 6.024 6.663 1.00 79.56 208 ASN A CA 1
ATOM 1559 C C . ASN A 1 208 ? 7.129 5.616 6.855 1.00 79.56 208 ASN A C 1
ATOM 1561 O O . ASN A 1 208 ? 6.436 6.125 7.733 1.00 79.56 208 ASN A O 1
ATOM 1565 N N . ILE A 1 209 ? 6.635 4.711 6.002 1.00 84.50 209 ILE A N 1
ATOM 1566 C CA . ILE A 1 209 ? 5.244 4.229 6.033 1.00 84.50 209 ILE A CA 1
ATOM 1567 C C . ILE A 1 209 ? 4.955 3.519 7.361 1.00 84.50 209 ILE A C 1
ATOM 1569 O O . ILE A 1 209 ? 3.876 3.676 7.925 1.00 84.50 209 ILE A O 1
ATOM 1573 N N . LEU A 1 210 ? 5.916 2.760 7.885 1.00 83.69 210 LEU A N 1
ATOM 1574 C CA . LEU A 1 210 ? 5.721 1.940 9.078 1.00 83.69 210 LEU A CA 1
ATOM 1575 C C . LEU A 1 210 ? 5.532 2.785 10.345 1.00 83.69 210 LEU A C 1
ATOM 1577 O O . LEU A 1 210 ? 4.607 2.536 11.117 1.00 83.69 210 LEU A O 1
ATOM 1581 N N . GLY A 1 211 ? 6.363 3.813 10.528 1.00 82.94 211 GLY A N 1
ATOM 1582 C CA . GLY A 1 211 ? 6.222 4.793 11.603 1.00 82.94 211 GLY A CA 1
ATOM 1583 C C . GLY A 1 211 ? 4.915 5.577 11.487 1.00 82.94 211 GLY A C 1
ATOM 1584 O O . GLY A 1 211 ? 4.229 5.784 12.487 1.00 82.94 211 GLY A O 1
ATOM 1585 N N . LEU A 1 212 ? 4.508 5.921 10.260 1.00 86.50 212 LEU A N 1
ATOM 1586 C CA . LEU A 1 212 ? 3.227 6.575 9.984 1.00 86.50 212 LEU A CA 1
ATOM 1587 C C . LEU A 1 212 ? 2.031 5.716 10.428 1.00 86.50 212 LEU A C 1
ATOM 1589 O O . LEU A 1 212 ? 1.105 6.218 11.061 1.00 86.50 212 LEU A O 1
ATOM 1593 N N . VAL A 1 213 ? 2.065 4.417 10.115 1.00 90.81 213 VAL A N 1
ATOM 1594 C CA . VAL A 1 213 ? 1.043 3.430 10.499 1.00 90.81 213 VAL A CA 1
ATOM 1595 C C . VAL A 1 213 ? 0.963 3.297 12.019 1.00 90.81 213 VAL A C 1
ATOM 1597 O O . VAL A 1 213 ? -0.135 3.315 12.579 1.00 90.81 213 VAL A O 1
ATOM 1600 N N . LEU A 1 214 ? 2.114 3.189 12.692 1.00 89.19 214 LEU A N 1
ATOM 1601 C CA . LEU A 1 214 ? 2.184 3.072 14.149 1.00 89.19 214 LEU A CA 1
ATOM 1602 C C . LEU A 1 214 ? 1.612 4.322 14.831 1.00 89.19 214 LEU A C 1
ATOM 1604 O O . LEU A 1 214 ? 0.754 4.206 15.707 1.00 89.19 214 LEU A O 1
ATOM 1608 N N . PHE A 1 215 ? 2.035 5.509 14.387 1.00 89.94 215 PHE A N 1
ATOM 1609 C CA . PHE A 1 215 ? 1.520 6.783 14.881 1.00 89.94 215 PHE A CA 1
ATOM 1610 C C . PHE A 1 215 ? 0.006 6.903 14.666 1.00 89.94 215 PHE A C 1
ATOM 1612 O O . PHE A 1 215 ? -0.725 7.183 15.614 1.00 89.94 215 PHE A O 1
ATOM 1619 N N . ALA A 1 216 ? -0.480 6.630 13.451 1.00 93.12 216 ALA A N 1
ATOM 1620 C CA . ALA A 1 216 ? -1.898 6.702 13.106 1.00 93.12 216 ALA A CA 1
ATOM 1621 C C . ALA A 1 216 ? -2.761 5.755 13.958 1.00 93.12 216 ALA A C 1
ATOM 1623 O O . ALA A 1 216 ? -3.842 6.144 14.401 1.00 93.12 216 ALA A O 1
ATOM 1624 N N . MET A 1 217 ? -2.282 4.538 14.242 1.00 92.00 217 MET A N 1
ATOM 1625 C CA . MET A 1 217 ? -2.988 3.600 15.121 1.00 92.00 217 MET A CA 1
ATOM 1626 C C . MET A 1 217 ? -3.044 4.082 16.571 1.00 92.00 217 MET A C 1
ATOM 1628 O O . MET A 1 217 ? -4.119 4.070 17.173 1.00 92.00 217 MET A O 1
ATOM 1632 N N . VAL A 1 218 ? -1.915 4.518 17.139 1.00 92.00 218 VAL A N 1
ATOM 1633 C CA . VAL A 1 218 ? -1.876 5.033 18.520 1.00 92.00 218 VAL A CA 1
ATOM 1634 C C . VAL A 1 218 ? -2.760 6.271 18.651 1.00 92.00 218 VAL A C 1
ATOM 1636 O O . VAL A 1 218 ? -3.532 6.380 19.605 1.00 92.00 218 VAL A O 1
ATOM 1639 N N . PHE A 1 219 ? -2.708 7.166 17.665 1.00 94.00 219 PHE A N 1
ATOM 1640 C CA . PHE A 1 219 ? -3.526 8.370 17.624 1.00 94.00 219 PHE A CA 1
ATOM 1641 C C . PHE A 1 219 ? -5.022 8.054 17.482 1.00 94.00 219 PHE A C 1
ATOM 1643 O O . PHE A 1 219 ? -5.826 8.588 18.240 1.00 94.00 219 PHE A O 1
ATOM 1650 N N . GLY A 1 220 ? -5.413 7.127 16.601 1.00 94.12 220 GLY A N 1
ATOM 1651 C CA . GLY A 1 220 ? -6.809 6.688 16.477 1.00 94.12 220 GLY A CA 1
ATOM 1652 C C . GLY A 1 220 ? -7.360 6.074 17.770 1.00 94.12 220 GLY A C 1
ATOM 1653 O O . GLY A 1 220 ? -8.469 6.398 18.195 1.00 94.12 220 GLY A O 1
ATOM 1654 N N . VAL A 1 221 ? -6.557 5.260 18.465 1.00 93.19 221 VAL A N 1
ATOM 1655 C CA . VAL A 1 221 ? -6.914 4.723 19.791 1.00 93.19 221 VAL A CA 1
ATOM 1656 C C . VAL A 1 221 ? -7.038 5.832 20.842 1.00 93.19 221 VAL A C 1
ATOM 1658 O O . VAL A 1 221 ? -7.923 5.765 21.698 1.00 93.19 221 VAL A O 1
ATOM 1661 N N . ALA A 1 222 ? -6.177 6.852 20.794 1.00 93.31 222 ALA A N 1
ATOM 1662 C CA . ALA A 1 222 ? -6.250 8.001 21.692 1.00 93.31 222 ALA A CA 1
ATOM 1663 C C . ALA A 1 222 ? -7.529 8.825 21.461 1.00 93.31 222 ALA A C 1
ATOM 1665 O O . ALA A 1 222 ? -8.236 9.100 22.429 1.00 93.31 222 ALA A O 1
ATOM 1666 N N . LEU A 1 223 ? -7.885 9.124 20.202 1.00 94.25 223 LEU A N 1
ATOM 1667 C CA . LEU A 1 223 ? -9.136 9.813 19.848 1.00 94.25 223 LEU A CA 1
ATOM 1668 C C . LEU A 1 223 ? -10.367 9.067 20.364 1.00 94.25 223 LEU A C 1
ATOM 1670 O O . LEU A 1 223 ? -11.280 9.676 20.912 1.00 94.25 223 LEU A O 1
ATOM 1674 N N . ARG A 1 224 ? -10.373 7.735 20.284 1.00 90.38 224 ARG A N 1
ATOM 1675 C CA . ARG A 1 224 ? -11.465 6.926 20.838 1.00 90.38 224 ARG A CA 1
ATOM 1676 C C . ARG A 1 224 ? -11.597 7.063 22.358 1.00 90.38 224 ARG A C 1
ATOM 1678 O O . ARG A 1 224 ? -12.711 7.024 22.874 1.00 90.38 224 ARG A O 1
ATOM 1685 N N . LYS A 1 225 ? -10.484 7.230 23.081 1.00 90.44 225 LYS A N 1
ATOM 1686 C CA . LYS A 1 225 ? -10.485 7.428 24.542 1.00 90.44 225 LYS A CA 1
ATOM 1687 C C . LYS A 1 225 ? -10.950 8.825 24.972 1.00 90.44 225 LYS A C 1
ATOM 1689 O O . LYS A 1 225 ? -11.396 8.958 26.106 1.00 90.44 225 LYS A O 1
ATOM 1694 N N . LEU A 1 226 ? -10.869 9.825 24.092 1.00 91.62 226 LEU A N 1
ATOM 1695 C CA . LEU A 1 226 ? -11.325 11.203 24.340 1.00 91.62 226 LEU A CA 1
ATOM 1696 C C . LEU A 1 226 ? -12.860 11.352 24.329 1.00 91.62 226 LEU A C 1
ATOM 1698 O O . LEU A 1 226 ? -13.382 12.386 24.734 1.00 91.62 226 LEU A O 1
ATOM 1702 N N . GLY A 1 227 ? -13.605 10.326 23.903 1.00 88.06 227 GLY A N 1
ATOM 1703 C CA . GLY A 1 227 ? -15.068 10.356 23.918 1.00 88.06 227 GLY A CA 1
ATOM 1704 C C . GLY A 1 227 ? -15.629 11.419 22.970 1.00 88.06 227 GLY A C 1
ATOM 1705 O O . GLY A 1 227 ? -15.325 11.390 21.780 1.00 88.06 227 GLY A O 1
ATOM 1706 N N . ALA A 1 228 ? -16.439 12.342 23.499 1.00 90.25 228 ALA A N 1
ATOM 1707 C CA . ALA A 1 228 ? -17.146 13.354 22.709 1.00 90.25 228 ALA A CA 1
ATOM 1708 C C . ALA A 1 228 ? -16.200 14.311 21.961 1.00 90.25 228 ALA A C 1
ATOM 1710 O O . ALA A 1 228 ? -16.443 14.627 20.801 1.00 90.25 228 ALA A O 1
ATOM 1711 N N . GLU A 1 229 ? -15.084 14.713 22.579 1.00 90.06 229 GLU A N 1
ATOM 1712 C CA . GLU A 1 229 ? -14.095 15.592 21.932 1.00 90.06 229 GLU A CA 1
ATOM 1713 C C . GLU A 1 229 ? -13.367 14.886 20.777 1.00 90.06 229 GLU A C 1
ATOM 1715 O O . GLU A 1 229 ? -13.012 15.498 19.771 1.00 90.06 229 GLU A O 1
ATOM 1720 N N . GLY A 1 230 ? -13.166 13.570 20.891 1.00 90.81 230 GLY A N 1
ATOM 1721 C CA . GLY A 1 230 ? -12.539 12.769 19.842 1.00 90.81 230 GLY A CA 1
ATOM 1722 C C . GLY A 1 230 ? -13.442 12.546 18.628 1.00 90.81 230 GLY A C 1
ATOM 1723 O O . GLY A 1 230 ? -12.939 12.362 17.519 1.00 90.81 230 GLY A O 1
ATOM 1724 N N . GLU A 1 231 ? -14.765 12.580 18.812 1.00 91.44 231 GLU A N 1
ATOM 1725 C CA . GLU A 1 231 ? -15.745 12.293 17.760 1.00 91.44 231 GLU A CA 1
ATOM 1726 C C . GLU A 1 231 ? -15.700 13.317 16.617 1.00 91.44 231 GLU A C 1
ATOM 1728 O O . GLU A 1 231 ? -15.785 12.938 15.444 1.00 91.44 231 GLU A O 1
ATOM 1733 N N . GLU A 1 232 ? -15.469 14.596 16.926 1.00 92.38 232 GLU A N 1
ATOM 1734 C CA . GLU A 1 232 ? -15.318 15.647 15.914 1.00 92.38 232 GLU A CA 1
ATOM 1735 C C . GLU A 1 232 ? -14.112 15.392 14.999 1.00 92.38 232 GLU A C 1
ATOM 1737 O O . GLU A 1 232 ? -14.229 15.453 13.770 1.00 92.38 232 GLU A O 1
ATOM 1742 N N . LEU A 1 233 ? -12.964 15.024 15.580 1.00 93.69 233 LEU A N 1
ATOM 1743 C CA . LEU A 1 233 ? -11.760 14.696 14.814 1.00 93.69 233 LEU A CA 1
ATOM 1744 C C . LEU A 1 233 ? -11.952 13.415 13.996 1.00 93.69 233 LEU A C 1
ATOM 1746 O O . LEU A 1 233 ? -11.551 13.362 12.833 1.00 93.69 233 LEU A O 1
ATOM 1750 N N . ILE A 1 234 ? -12.595 12.391 14.562 1.00 93.56 234 ILE A N 1
ATOM 1751 C CA . ILE A 1 234 ? -12.899 11.148 13.837 1.00 93.56 234 ILE A CA 1
ATOM 1752 C C . ILE A 1 234 ? -13.789 11.445 12.623 1.00 93.56 234 ILE A C 1
ATOM 1754 O O . ILE A 1 234 ? -13.552 10.920 11.533 1.00 93.56 234 ILE A O 1
ATOM 1758 N N . ARG A 1 235 ? -14.787 12.325 12.770 1.00 93.75 235 ARG A N 1
ATOM 1759 C CA . ARG A 1 235 ? -15.653 12.746 11.662 1.00 93.75 235 ARG A CA 1
ATOM 1760 C C . ARG A 1 235 ? -14.877 13.490 10.574 1.00 93.75 235 ARG A C 1
ATOM 1762 O O . ARG A 1 235 ? -15.112 13.231 9.393 1.00 93.75 235 ARG A O 1
ATOM 1769 N N . PHE A 1 236 ? -13.934 14.354 10.949 1.00 94.25 236 PHE A N 1
ATOM 1770 C CA . PHE A 1 236 ? -13.025 15.005 10.002 1.00 94.25 236 PHE A CA 1
ATOM 1771 C C . PHE A 1 236 ? -12.197 13.979 9.209 1.00 94.25 236 PHE A C 1
ATOM 1773 O O . PHE A 1 236 ? -12.186 14.023 7.977 1.00 94.25 236 PHE A O 1
ATOM 1780 N N . PHE A 1 237 ? -11.559 13.018 9.886 1.00 94.62 237 PHE A N 1
ATOM 1781 C CA . PHE A 1 237 ? -10.746 11.992 9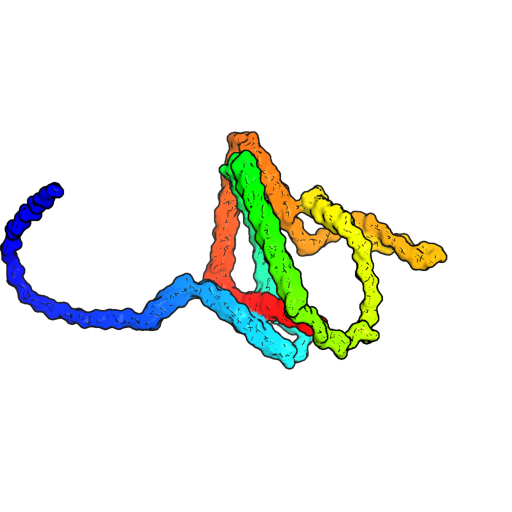.221 1.00 94.62 237 PHE A CA 1
ATOM 1782 C C . PHE A 1 237 ? -11.569 11.073 8.314 1.00 94.62 237 PHE A C 1
ATOM 1784 O O . PHE A 1 237 ? -11.095 10.708 7.238 1.00 94.62 237 PHE A O 1
ATOM 1791 N N . ASN A 1 238 ? -12.810 10.759 8.689 1.00 93.62 238 ASN A N 1
ATOM 1792 C CA . ASN A 1 238 ? -13.735 10.015 7.836 1.00 93.62 238 ASN A CA 1
ATOM 1793 C C . ASN A 1 238 ? -14.084 10.785 6.556 1.00 93.62 238 ASN A C 1
ATOM 1795 O O . ASN A 1 238 ? -13.989 10.227 5.463 1.00 93.62 238 ASN A O 1
ATOM 1799 N N . ALA A 1 239 ? -14.430 12.072 6.670 1.00 94.06 239 ALA A N 1
ATOM 1800 C CA . ALA A 1 239 ? -14.728 12.913 5.510 1.00 94.06 239 ALA A CA 1
ATOM 1801 C C . ALA A 1 239 ? -13.507 13.059 4.585 1.00 94.06 239 ALA A C 1
ATOM 1803 O O . ALA A 1 239 ? -13.625 12.989 3.360 1.00 94.06 239 ALA A O 1
ATOM 1804 N N . PHE A 1 240 ? -12.315 13.201 5.166 1.00 92.56 240 PHE A N 1
ATOM 1805 C CA . PHE A 1 240 ? -11.070 13.254 4.410 1.00 92.56 240 PHE A CA 1
ATOM 1806 C C . PHE A 1 240 ? -10.745 11.916 3.722 1.00 92.56 240 PHE A C 1
ATOM 1808 O O . PHE A 1 240 ? -10.299 11.903 2.571 1.00 92.56 240 PHE A O 1
ATOM 1815 N N . ASN A 1 241 ? -11.006 10.782 4.379 1.00 92.38 241 ASN A N 1
ATOM 1816 C CA . ASN A 1 241 ? -10.853 9.458 3.778 1.00 92.38 241 ASN A CA 1
ATOM 1817 C C . ASN A 1 241 ? -11.805 9.278 2.584 1.00 92.38 241 ASN A C 1
ATOM 1819 O O . ASN A 1 241 ? -11.377 8.854 1.514 1.00 92.38 241 ASN A O 1
ATOM 1823 N N . GLU A 1 242 ? -13.071 9.685 2.713 1.00 91.56 242 GLU A N 1
ATOM 1824 C CA . GLU A 1 242 ? -14.034 9.645 1.605 1.00 91.56 242 GLU A CA 1
ATOM 1825 C C . GLU A 1 242 ? -13.598 10.535 0.427 1.00 91.56 242 GLU A C 1
ATOM 1827 O O . GLU A 1 242 ? -13.647 10.111 -0.732 1.00 91.56 242 GLU A O 1
ATOM 1832 N N . ALA A 1 243 ? -13.088 11.740 0.704 1.00 91.44 243 ALA A N 1
ATOM 1833 C CA . ALA A 1 243 ? -12.511 12.610 -0.320 1.00 91.44 243 ALA A CA 1
ATOM 1834 C C . ALA A 1 243 ? -11.301 11.955 -1.013 1.00 91.44 243 ALA A C 1
ATOM 1836 O O . ALA A 1 243 ? -11.197 11.978 -2.241 1.00 91.44 243 ALA A O 1
ATOM 1837 N N . THR A 1 244 ? -10.422 11.306 -0.247 1.00 89.19 244 THR A N 1
ATOM 1838 C CA . THR A 1 244 ? -9.256 10.579 -0.774 1.00 89.19 244 THR A CA 1
ATOM 1839 C C . THR A 1 244 ? -9.683 9.395 -1.644 1.00 89.19 244 THR A C 1
ATOM 1841 O O . THR A 1 244 ? -9.118 9.182 -2.715 1.00 89.19 244 THR A O 1
ATOM 1844 N N . MET A 1 245 ? -10.744 8.677 -1.269 1.00 87.69 245 MET A N 1
ATOM 1845 C CA . MET A 1 245 ? -11.320 7.613 -2.097 1.00 87.69 245 MET A CA 1
ATOM 1846 C C . MET A 1 245 ? -11.878 8.151 -3.420 1.00 87.69 245 MET A C 1
ATOM 1848 O O . MET A 1 245 ? -11.729 7.499 -4.456 1.00 87.69 245 MET A O 1
ATOM 1852 N N . LYS A 1 246 ? -12.438 9.370 -3.442 1.00 87.75 246 LYS A N 1
ATOM 1853 C CA . LYS A 1 246 ? -12.802 10.029 -4.707 1.00 87.75 246 LYS A CA 1
ATOM 1854 C C . LYS A 1 246 ? -11.576 10.347 -5.560 1.00 87.75 246 LYS A C 1
ATOM 1856 O O . LYS A 1 246 ? -11.616 10.073 -6.759 1.00 87.75 246 LYS A O 1
ATOM 1861 N N . PHE A 1 247 ? -10.476 10.826 -4.973 1.00 83.75 247 PHE A N 1
ATOM 1862 C CA . PHE A 1 247 ? -9.207 10.997 -5.697 1.00 83.75 247 PHE A CA 1
ATOM 1863 C C . PHE A 1 247 ? -8.686 9.675 -6.280 1.00 83.75 247 PHE A C 1
ATOM 1865 O O . PHE A 1 247 ? -8.290 9.640 -7.445 1.00 83.75 247 PHE A O 1
ATOM 1872 N N . VAL A 1 248 ? -8.753 8.572 -5.525 1.00 82.81 248 VAL A N 1
ATOM 1873 C CA . VAL A 1 248 ? -8.407 7.228 -6.024 1.00 82.81 248 VAL A CA 1
ATOM 1874 C C . VAL A 1 248 ? -9.313 6.831 -7.187 1.00 82.81 248 VAL A C 1
ATOM 1876 O O . VAL A 1 248 ? -8.827 6.337 -8.199 1.00 82.81 248 VAL A O 1
ATOM 1879 N N . SER A 1 249 ? -10.620 7.079 -7.092 1.00 80.06 249 SER A N 1
ATOM 1880 C CA . SER A 1 249 ? -11.557 6.765 -8.177 1.00 80.06 249 SER A CA 1
ATOM 1881 C C . SER A 1 249 ? -11.322 7.613 -9.435 1.00 80.06 249 SER A C 1
ATOM 1883 O O . SER A 1 249 ? -11.444 7.102 -10.545 1.00 80.06 249 SER A O 1
ATOM 1885 N N . LEU A 1 250 ? -10.915 8.880 -9.277 1.00 76.25 250 LEU A N 1
ATOM 1886 C CA . LEU A 1 250 ? -10.519 9.765 -10.375 1.00 76.25 250 LEU A CA 1
ATOM 1887 C C . LEU A 1 250 ? -9.256 9.234 -11.069 1.00 76.25 250 LEU A C 1
ATOM 1889 O O . LEU A 1 250 ? -9.188 9.217 -12.294 1.00 76.25 250 LEU A O 1
ATOM 1893 N N . MET A 1 251 ? -8.285 8.757 -10.286 1.00 70.44 251 MET A N 1
ATOM 1894 C CA . MET A 1 251 ? -7.081 8.084 -10.782 1.00 70.44 251 MET A CA 1
ATOM 1895 C C . MET A 1 251 ? -7.379 6.758 -11.481 1.00 70.44 251 MET A C 1
ATOM 1897 O O . MET A 1 251 ? -6.782 6.452 -12.507 1.00 70.44 251 MET A O 1
ATOM 1901 N N . ALA A 1 252 ? -8.310 5.974 -10.944 1.00 69.38 252 ALA A N 1
ATOM 1902 C CA . ALA A 1 252 ? -8.720 4.690 -11.502 1.00 69.38 252 ALA A CA 1
ATOM 1903 C C . ALA A 1 252 ? -9.718 4.825 -12.672 1.00 69.38 252 ALA A C 1
ATOM 1905 O O . ALA A 1 252 ? -10.122 3.818 -13.256 1.00 69.38 252 ALA A O 1
ATOM 1906 N N . ASN A 1 253 ? -10.133 6.049 -13.022 1.00 65.38 253 ASN A N 1
ATOM 1907 C CA . ASN A 1 253 ? -11.080 6.317 -14.099 1.00 65.38 253 ASN A CA 1
ATOM 1908 C C . ASN A 1 253 ? -10.512 5.831 -15.453 1.00 65.38 253 ASN A C 1
ATOM 1910 O O . ASN A 1 253 ? -9.335 6.078 -15.735 1.00 65.38 253 ASN A O 1
ATOM 1914 N N . PRO A 1 254 ? -11.319 5.202 -16.334 1.00 54.97 254 PRO A N 1
ATOM 1915 C CA . PRO A 1 254 ? -10.919 4.758 -17.673 1.00 54.97 254 PRO A CA 1
ATOM 1916 C C . PRO A 1 254 ? -10.118 5.759 -18.522 1.00 54.97 254 PRO A C 1
ATOM 1918 O O . PRO A 1 254 ? -9.342 5.324 -19.364 1.00 54.97 254 PRO A O 1
ATOM 1921 N N . VAL A 1 255 ? -10.252 7.072 -18.305 1.00 54.88 255 VAL A N 1
ATOM 1922 C CA . VAL A 1 255 ? -9.473 8.103 -19.024 1.00 54.88 255 VAL A CA 1
ATOM 1923 C C . VAL A 1 255 ? -7.996 8.116 -18.603 1.00 54.88 255 VAL A C 1
ATOM 1925 O O . VAL A 1 255 ? -7.118 8.168 -19.458 1.00 54.88 255 VAL A O 1
ATOM 1928 N N . ALA A 1 256 ? -7.696 7.991 -17.308 1.00 54.31 256 ALA A N 1
ATOM 1929 C CA . ALA A 1 256 ? -6.329 7.779 -16.817 1.00 54.31 256 ALA A CA 1
ATOM 1930 C C . ALA A 1 256 ? -5.853 6.343 -17.117 1.00 54.31 256 ALA A C 1
ATOM 1932 O O . ALA A 1 256 ? -4.681 6.100 -17.404 1.00 54.31 256 ALA A O 1
ATOM 1933 N N . LEU A 1 257 ? -6.795 5.395 -17.160 1.00 52.66 257 LEU A N 1
ATOM 1934 C CA . LEU A 1 257 ? -6.565 4.014 -17.576 1.00 52.66 257 LEU A CA 1
ATOM 1935 C C . LEU A 1 257 ? -6.273 3.861 -19.080 1.00 52.66 257 LEU A C 1
ATOM 1937 O O . LEU A 1 257 ? -5.719 2.850 -19.481 1.00 52.66 257 LEU A O 1
ATOM 1941 N N . TRP A 1 258 ? -6.586 4.836 -19.932 1.00 51.69 258 TRP A N 1
ATOM 1942 C CA . TRP A 1 258 ? -6.121 4.856 -21.326 1.00 51.69 258 TRP A CA 1
ATOM 1943 C C . TRP A 1 258 ? -4.629 5.167 -21.441 1.00 51.69 258 TRP A C 1
ATOM 1945 O O . TRP A 1 258 ? -3.984 4.736 -22.394 1.00 51.69 258 TRP A O 1
ATOM 1955 N N . TYR A 1 259 ? -4.056 5.822 -20.431 1.00 56.12 259 TYR A N 1
ATOM 1956 C CA . TYR A 1 259 ? -2.610 5.930 -20.270 1.00 56.12 259 TYR A CA 1
ATOM 1957 C C . TYR A 1 259 ? -2.019 4.693 -19.571 1.00 56.12 259 TYR A C 1
ATOM 1959 O O . TYR A 1 259 ? -0.821 4.454 -19.690 1.00 56.12 259 TYR A O 1
ATOM 1967 N N . CYS A 1 260 ? -2.827 3.846 -18.910 1.00 54.81 260 CYS A N 1
ATOM 1968 C CA . CYS A 1 260 ? -2.343 2.637 -18.226 1.00 54.81 260 CYS A CA 1
ATOM 1969 C C . CYS A 1 260 ? -1.588 1.639 -19.121 1.00 54.81 260 CYS A C 1
ATOM 1971 O O . CYS A 1 260 ? -0.583 1.130 -18.641 1.00 54.81 260 CYS A O 1
ATOM 1973 N N . PRO A 1 261 ? -1.950 1.362 -20.392 1.00 56.47 261 PRO A N 1
ATOM 1974 C CA . PRO A 1 261 ? -1.146 0.499 -21.247 1.00 56.47 261 PRO A CA 1
ATOM 1975 C C . PRO A 1 261 ? 0.259 1.066 -21.419 1.00 56.47 261 PRO A C 1
ATOM 1977 O O . PRO A 1 261 ? 1.204 0.318 -21.248 1.00 56.47 261 PRO A O 1
ATOM 1980 N N . LEU A 1 262 ? 0.399 2.381 -21.637 1.00 54.81 262 LEU A N 1
ATOM 1981 C CA . LEU A 1 262 ? 1.682 3.096 -21.754 1.00 54.81 262 LEU A CA 1
ATOM 1982 C C . LEU A 1 262 ? 2.452 3.198 -20.423 1.00 54.81 262 LEU A C 1
ATOM 1984 O O . LEU A 1 262 ? 3.675 3.322 -20.410 1.00 54.81 262 LEU A O 1
ATOM 1988 N N . ILE A 1 263 ? 1.749 3.118 -19.298 1.00 54.16 263 ILE A N 1
ATOM 1989 C CA . ILE A 1 263 ? 2.313 3.191 -17.950 1.00 54.16 263 ILE A CA 1
ATOM 1990 C C . ILE A 1 263 ? 2.784 1.812 -17.453 1.00 54.16 263 ILE A C 1
ATOM 1992 O O . ILE A 1 263 ? 3.908 1.694 -16.967 1.00 54.16 263 ILE A O 1
ATOM 1996 N N . TYR A 1 264 ? 1.970 0.759 -17.599 1.00 57.47 264 TYR A N 1
ATOM 1997 C CA . TYR A 1 264 ? 2.361 -0.627 -17.308 1.00 57.47 264 TYR A CA 1
ATOM 1998 C C . TYR A 1 264 ? 3.484 -1.078 -18.253 1.00 57.47 264 TYR A C 1
ATOM 2000 O O . TYR A 1 264 ? 4.420 -1.745 -17.819 1.00 57.47 264 TYR A O 1
ATOM 2008 N N . TRP A 1 265 ? 3.441 -0.610 -19.504 1.00 55.84 265 TRP A N 1
ATOM 2009 C CA . TRP A 1 265 ? 4.535 -0.638 -20.474 1.00 55.84 265 TRP A CA 1
ATOM 2010 C C . TRP A 1 265 ? 5.857 -0.103 -19.895 1.00 55.84 265 TRP A C 1
ATOM 2012 O O . TRP A 1 265 ? 6.847 -0.830 -19.846 1.00 55.84 265 TRP A O 1
ATOM 2022 N N . GLY A 1 266 ? 5.870 1.129 -19.374 1.00 56.44 266 GLY A N 1
ATOM 2023 C CA . GLY A 1 266 ? 7.070 1.731 -18.776 1.00 56.44 266 GLY A CA 1
ATOM 2024 C C . GLY A 1 266 ? 7.541 1.052 -17.481 1.00 56.44 266 GLY A C 1
ATOM 2025 O O . GLY A 1 266 ? 8.743 0.963 -17.229 1.00 56.44 266 GLY A O 1
ATOM 2026 N N . LEU A 1 267 ? 6.613 0.534 -16.667 1.00 54.44 267 LEU A N 1
ATOM 2027 C CA . LEU A 1 267 ? 6.920 -0.106 -15.383 1.00 54.44 267 LEU A CA 1
ATOM 2028 C C . LEU A 1 267 ? 7.640 -1.455 -15.556 1.00 54.44 267 LEU A C 1
ATOM 2030 O O . LEU A 1 267 ? 8.650 -1.709 -14.899 1.00 54.44 267 LEU A O 1
ATOM 2034 N N . TYR A 1 268 ? 7.160 -2.303 -16.471 1.00 55.84 268 TYR A N 1
ATOM 2035 C CA . TYR A 1 268 ? 7.789 -3.599 -16.748 1.00 55.84 268 TYR A CA 1
ATOM 2036 C C . TYR A 1 268 ? 9.103 -3.457 -17.518 1.00 55.84 268 TYR A C 1
ATOM 2038 O O . TYR A 1 268 ? 10.018 -4.254 -17.302 1.00 55.84 268 TYR A O 1
ATOM 2046 N N . GLN A 1 269 ? 9.249 -2.409 -18.335 1.00 52.06 269 GLN A N 1
ATOM 2047 C CA . GLN A 1 269 ? 10.515 -2.104 -18.995 1.00 52.06 269 GLN A CA 1
ATOM 2048 C C . GLN A 1 269 ? 11.623 -1.754 -17.996 1.00 52.06 269 GLN A C 1
ATOM 2050 O O . GLN A 1 269 ? 12.743 -2.246 -18.126 1.00 52.06 269 GLN A O 1
ATOM 2055 N N . ASN A 1 270 ? 11.308 -0.939 -16.982 1.00 52.47 270 ASN A N 1
ATOM 2056 C CA . ASN A 1 270 ? 12.248 -0.608 -15.911 1.00 52.47 270 ASN A CA 1
ATOM 2057 C C . ASN A 1 270 ? 12.750 -1.871 -15.206 1.00 52.47 270 ASN A C 1
ATOM 2059 O O . ASN A 1 270 ? 13.957 -2.057 -15.057 1.00 52.47 270 ASN A O 1
ATOM 2063 N N . CYS A 1 271 ? 11.842 -2.782 -14.842 1.00 50.25 271 CYS A N 1
ATOM 2064 C CA . CYS A 1 271 ? 12.221 -4.057 -14.237 1.00 50.25 271 CYS A CA 1
ATOM 2065 C C . CYS A 1 271 ? 13.052 -4.931 -15.190 1.00 50.25 271 CYS A C 1
ATOM 2067 O O . CYS A 1 271 ? 14.068 -5.475 -14.765 1.00 50.25 271 CYS A O 1
ATOM 2069 N N . ALA A 1 272 ? 12.685 -5.034 -16.472 1.00 50.06 272 ALA A N 1
ATOM 2070 C CA . ALA A 1 272 ? 13.415 -5.835 -17.459 1.00 50.06 272 ALA A CA 1
ATOM 2071 C C . ALA A 1 272 ? 14.825 -5.291 -17.763 1.00 50.06 272 ALA A C 1
ATOM 2073 O O . ALA A 1 272 ? 15.752 -6.073 -17.971 1.00 50.06 272 ALA A O 1
ATOM 2074 N N . CYS A 1 273 ? 15.014 -3.968 -17.751 1.00 44.28 273 CYS A N 1
ATOM 2075 C CA . CYS A 1 273 ? 16.324 -3.335 -17.926 1.00 44.28 273 CYS A CA 1
ATOM 2076 C C . CYS A 1 273 ? 17.221 -3.436 -16.680 1.00 44.28 273 CYS A C 1
ATOM 2078 O O . CYS A 1 273 ? 18.444 -3.401 -16.824 1.00 44.28 273 CYS A O 1
ATOM 2080 N N . VAL A 1 274 ? 16.644 -3.549 -15.476 1.00 44.41 274 VAL A N 1
ATOM 2081 C CA . VAL A 1 274 ? 17.392 -3.697 -14.211 1.00 44.41 274 VAL A CA 1
ATOM 2082 C C . VAL A 1 274 ? 17.763 -5.157 -13.930 1.00 44.41 274 VAL A C 1
ATOM 2084 O O . VAL A 1 274 ? 18.873 -5.409 -13.488 1.00 44.41 274 VAL A O 1
ATOM 2087 N N . LEU A 1 275 ? 16.894 -6.127 -14.238 1.00 39.59 275 LEU A N 1
ATOM 2088 C CA . LEU A 1 275 ? 17.122 -7.563 -13.976 1.00 39.59 275 LEU A CA 1
ATOM 2089 C C . LEU A 1 275 ? 18.183 -8.235 -14.868 1.00 39.59 275 LEU A C 1
ATOM 2091 O O . LEU A 1 275 ? 18.475 -9.414 -14.695 1.00 39.59 275 LEU A O 1
ATOM 2095 N N . VAL A 1 276 ? 18.713 -7.522 -15.858 1.00 36.62 276 VAL A N 1
ATOM 2096 C CA . VAL A 1 276 ? 19.568 -8.077 -16.923 1.00 36.62 276 VAL A CA 1
ATOM 2097 C C . VAL A 1 276 ? 20.964 -7.438 -16.945 1.00 36.62 276 VAL A C 1
ATOM 2099 O O . VAL A 1 276 ? 21.800 -7.796 -17.776 1.00 36.62 276 VAL A O 1
ATOM 2102 N N . LYS A 1 277 ? 21.228 -6.504 -16.030 1.00 38.97 277 LYS A N 1
ATOM 2103 C CA . LYS A 1 277 ? 22.549 -5.915 -15.824 1.00 38.97 277 LYS A CA 1
ATOM 2104 C C . LYS A 1 277 ? 23.199 -6.493 -14.581 1.00 38.97 277 LYS A C 1
ATOM 2106 O O . LYS A 1 277 ? 24.436 -6.642 -14.627 1.00 38.97 277 LYS A O 1
#

Radius of gyration: 31.34 Å; Cα contacts (8 Å, |Δi|>4): 173; chains: 1; bounding box: 114×52×61 Å

Solvent-accessible surface area (backbone atoms only — not comparable to full-atom values): 16146 Å² total; per-residue (Å²): 136,84,88,83,88,84,85,84,85,89,85,86,88,81,92,76,85,80,76,83,78,75,78,71,77,78,74,76,42,69,64,56,60,47,50,52,50,47,66,73,42,40,67,62,53,48,52,55,50,17,50,55,50,13,53,54,54,34,57,55,50,67,76,44,94,71,54,72,68,58,52,52,66,58,25,40,47,18,52,52,49,54,53,54,51,58,65,49,48,57,62,44,53,38,26,47,35,22,33,54,39,33,75,41,56,69,72,56,44,51,51,54,48,50,52,51,52,50,49,52,52,54,54,48,52,53,52,48,53,52,52,52,51,50,45,70,71,69,43,83,59,87,75,54,84,80,68,64,78,85,77,57,88,70,74,76,82,68,75,83,67,52,70,64,58,54,52,50,47,52,52,40,57,61,75,47,95,71,40,66,42,77,41,80,74,44,75,41,100,82,75,48,76,42,74,43,79,40,82,36,86,58,78,62,98,60,82,66,60,67,37,46,51,52,50,23,37,56,50,10,45,49,33,47,71,52,47,78,73,20,48,60,56,42,52,50,30,45,53,50,34,54,52,47,51,51,53,49,50,58,59,68,29,69,74,53,45,66,48,37,46,60,22,41,28,9,44,44,30,48,51,54,64,59,78,74,110

Organism: Sinocyclocheilus grahami (NCBI:txid75366)